Protein AF-A0A959G7Y6-F1 (afdb_monomer_lite)

Foldseek 3Di:
DDDDDDDDDPDDDPPDDDPDDDPDDPDDDDDDDDPDPPPDPDDDDDPPPPPDDPPDDPDPPPPPPPDPPDDPPPPDPPPPDVVLVVLCVLCVPQQQPWLVVSDAQDDQRTPDGVVCPSVCCVVQPCQLAVHDPVQQADPPCRNDCPRVVVVVVSVVSVVQCCCQPPVVVPDPPDVDPRDHDGSNNQNVNHNDGDPDPPDDDDD

Radius of gyration: 34.28 Å; chains: 1; bounding box: 99×56×89 Å

Secondary structure (DSSP, 8-state):
-----------SSSSSS------------PPP------PPPPPPPPP---PPPPPPPPP-TT--TT--PPPPPTTS--PPPHHHHHHHHHHTT-TTSBHHHHSS---SSTTSBHHHHHHIIIIIIIIHHT--GGGTSBTTBSS---STHHHHHHHHHHHHHHIIIIIHHH-TT-S-SS----HHHHHTT-SS--S--------

Sequence (203 aa):
MKRKIVLGSIYAFIMLLGSINWIACSKKTTPLDTPAVTQAPPPPPPPSTTPAPPPPPPPPQNAGEGQRPPGPPPGAPQGEPGFVTAIKEKIKGKEDLPAEEVFENIQAMKGIKAGQILPIMMEGFNKNLGVRCNHCHARGNWASDDNPKKQVARDMWAMTQKLNQEILPSIKNLQSEKPFVSCGTCHRGKAIPSLDEAPATNH

Structure (mmCIF, N/CA/C/O backbone):
data_AF-A0A959G7Y6-F1
#
_entry.id   AF-A0A959G7Y6-F1
#
loop_
_atom_site.group_PDB
_atom_site.id
_atom_site.type_symbol
_atom_site.label_atom_id
_atom_site.label_alt_id
_atom_site.label_comp_id
_atom_site.label_asym_id
_atom_site.label_entity_id
_atom_site.label_seq_id
_atom_site.pdbx_PDB_ins_code
_atom_site.Cartn_x
_atom_site.Cartn_y
_atom_site.Cartn_z
_atom_site.occupancy
_atom_site.B_iso_or_equiv
_atom_site.auth_seq_id
_atom_site.auth_comp_id
_atom_site.auth_asym_id
_atom_site.auth_atom_id
_atom_site.pdbx_PDB_model_num
ATOM 1 N N . MET A 1 1 ? -68.897 -28.421 34.424 1.00 44.97 1 MET A N 1
ATOM 2 C CA . MET A 1 1 ? -67.534 -28.841 34.832 1.00 44.97 1 MET A CA 1
ATOM 3 C C . MET A 1 1 ? -66.665 -27.579 34.792 1.00 44.97 1 MET A C 1
ATOM 5 O O . MET A 1 1 ? -66.522 -27.024 33.721 1.00 44.97 1 MET A O 1
ATOM 9 N N . LYS A 1 2 ? -66.485 -26.845 35.908 1.00 40.31 2 LYS A N 1
ATOM 10 C CA . LYS A 1 2 ? -65.375 -26.946 36.896 1.00 40.31 2 LYS A CA 1
ATOM 11 C C . LYS A 1 2 ? -64.006 -26.862 36.175 1.00 40.31 2 LYS A C 1
ATOM 13 O O . LYS A 1 2 ? -63.731 -27.761 35.405 1.00 40.31 2 LYS A O 1
ATOM 18 N N . ARG A 1 3 ? -63.119 -25.869 36.344 1.00 48.34 3 ARG A N 1
ATOM 19 C CA . ARG A 1 3 ? -62.828 -24.937 37.455 1.00 48.34 3 ARG A CA 1
ATOM 20 C C . ARG A 1 3 ? -62.187 -23.637 36.930 1.00 48.34 3 ARG A C 1
ATOM 22 O O . ARG A 1 3 ? -61.313 -23.683 36.076 1.00 48.34 3 ARG A O 1
ATOM 29 N N . LYS A 1 4 ? -62.583 -22.512 37.531 1.00 48.41 4 LYS A N 1
ATOM 30 C CA . LYS A 1 4 ? -61.818 -21.259 37.596 1.00 48.41 4 LYS A CA 1
ATOM 31 C C . LYS A 1 4 ? -60.723 -21.432 38.658 1.00 48.41 4 LYS A C 1
ATOM 33 O O . LYS A 1 4 ? -61.024 -21.979 39.719 1.00 48.41 4 LYS A O 1
ATOM 38 N N . ILE A 1 5 ? -59.504 -20.964 38.398 1.00 56.97 5 ILE A N 1
ATOM 39 C CA . ILE A 1 5 ? -58.487 -20.723 39.430 1.00 56.97 5 ILE A CA 1
ATOM 40 C C . ILE A 1 5 ? -58.231 -19.220 39.440 1.00 56.97 5 ILE A C 1
ATOM 42 O O . ILE A 1 5 ? -58.036 -18.595 38.402 1.00 56.97 5 ILE A O 1
ATOM 46 N N . VAL A 1 6 ? -58.361 -18.668 40.637 1.00 49.06 6 VAL A N 1
ATOM 47 C CA . VAL A 1 6 ? -58.317 -17.259 41.009 1.00 49.06 6 VAL A CA 1
ATOM 48 C C . VAL A 1 6 ? -57.113 -17.084 41.946 1.00 49.06 6 VAL A C 1
ATOM 50 O O . VAL A 1 6 ? -56.704 -18.066 42.562 1.00 49.06 6 VAL A O 1
ATOM 53 N N . LEU A 1 7 ? -56.669 -15.830 42.114 1.00 48.41 7 LEU A N 1
ATOM 54 C CA . LEU A 1 7 ? -55.746 -15.302 43.136 1.00 48.41 7 LEU A CA 1
ATOM 55 C C . LEU A 1 7 ? -54.268 -15.670 42.885 1.00 48.41 7 LEU A C 1
ATOM 57 O O . LEU A 1 7 ? -53.914 -16.834 42.804 1.00 48.41 7 LEU A O 1
ATOM 61 N N . GLY A 1 8 ? -53.332 -14.735 42.700 1.00 38.53 8 GLY A N 1
ATOM 62 C CA . GLY A 1 8 ? -53.194 -13.455 43.396 1.00 38.53 8 GLY A CA 1
ATOM 63 C C . GLY A 1 8 ? -52.519 -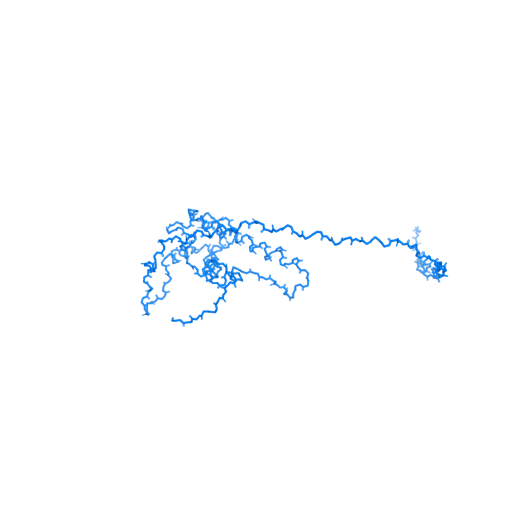13.692 44.751 1.00 38.53 8 GLY A C 1
ATOM 64 O O . GLY A 1 8 ? -53.010 -14.503 45.523 1.00 38.53 8 GLY A O 1
ATOM 65 N N . SER A 1 9 ? -51.443 -12.948 45.039 1.00 50.66 9 SER A N 1
ATOM 66 C CA . SER A 1 9 ? -50.766 -12.860 46.350 1.00 50.66 9 SER A CA 1
ATOM 67 C C . SER A 1 9 ? -49.527 -13.742 46.588 1.00 50.66 9 SER A C 1
ATOM 69 O O . SER A 1 9 ? -49.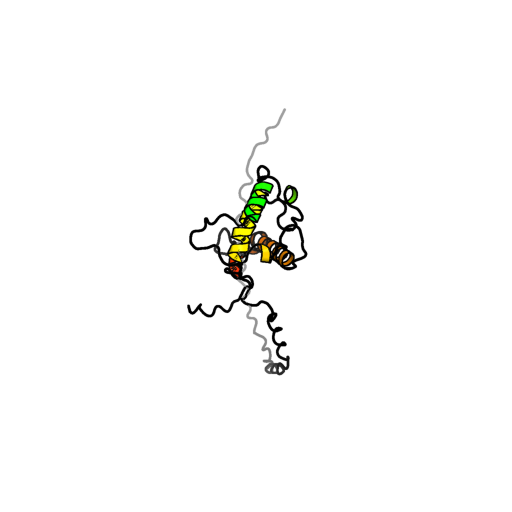494 -14.523 47.530 1.00 50.66 9 SER A O 1
ATOM 71 N N . ILE A 1 10 ? -48.455 -13.531 45.813 1.00 46.22 10 ILE A N 1
ATOM 72 C CA . ILE A 1 10 ? -47.072 -13.677 46.323 1.00 46.22 10 ILE A CA 1
ATOM 73 C C . ILE A 1 10 ? -46.245 -12.487 45.806 1.00 46.22 10 ILE A C 1
ATOM 75 O O . ILE A 1 10 ? -45.287 -12.622 45.053 1.00 46.22 10 ILE A O 1
ATOM 79 N N . TYR A 1 11 ? -46.685 -11.280 46.155 1.00 41.72 11 TYR A N 1
ATOM 80 C CA . TYR A 1 11 ? -45.815 -10.110 46.204 1.00 41.72 11 TYR A CA 1
ATOM 81 C C . TYR A 1 11 ? -45.441 -9.917 47.676 1.00 41.72 11 TYR A C 1
ATOM 83 O O . TYR A 1 11 ? -46.295 -10.062 48.546 1.00 41.72 11 TYR A O 1
ATOM 91 N N . ALA A 1 12 ? -44.186 -9.548 47.924 1.00 48.16 12 ALA A N 1
ATOM 92 C CA . ALA A 1 12 ? -43.728 -8.917 49.161 1.00 48.16 12 ALA A CA 1
ATOM 93 C C . ALA A 1 12 ? -43.750 -9.765 50.454 1.00 48.16 12 ALA A C 1
ATOM 95 O O . ALA A 1 12 ? -44.531 -9.502 51.360 1.00 48.16 12 ALA A O 1
ATOM 96 N N . PHE A 1 13 ? -42.807 -10.707 50.603 1.00 45.16 13 PHE A N 1
ATOM 97 C CA . PHE A 1 13 ? -42.369 -11.153 51.942 1.00 45.16 13 PHE A CA 1
ATOM 98 C C . PHE A 1 13 ? -40.903 -11.640 52.020 1.00 45.16 13 PHE A C 1
ATOM 100 O O . PHE A 1 13 ? -40.573 -12.499 52.827 1.00 45.16 13 PHE A O 1
ATOM 107 N N . ILE A 1 14 ? -39.993 -11.098 51.197 1.00 45.12 14 ILE A N 1
ATOM 108 C CA . ILE A 1 14 ? -38.531 -11.280 51.365 1.00 45.12 14 ILE A CA 1
ATOM 109 C C . ILE A 1 14 ? -37.825 -9.925 51.190 1.00 45.12 14 ILE A C 1
ATOM 111 O O . ILE A 1 14 ? -36.948 -9.758 50.354 1.00 45.12 14 ILE A O 1
ATOM 115 N N . MET A 1 15 ? -38.277 -8.912 51.930 1.00 44.75 15 MET A N 1
ATOM 116 C CA . MET A 1 15 ? -37.659 -7.577 51.977 1.00 44.75 15 MET A CA 1
ATOM 117 C C . MET A 1 15 ? -37.818 -6.954 53.373 1.00 44.75 15 MET A C 1
ATOM 119 O O . MET A 1 15 ? -38.272 -5.821 53.469 1.00 44.75 15 MET A O 1
ATOM 123 N N . LEU A 1 16 ? -37.510 -7.665 54.475 1.00 48.94 16 LEU A N 1
ATOM 124 C CA . LEU A 1 16 ? -37.475 -6.969 55.778 1.00 48.94 16 LEU A CA 1
ATOM 125 C C . LEU A 1 16 ? -36.676 -7.547 56.958 1.00 48.94 16 LEU A C 1
ATOM 127 O O . LEU A 1 16 ? -36.801 -6.986 58.036 1.00 48.94 16 LEU A O 1
ATOM 131 N N . LEU A 1 17 ? -35.828 -8.575 56.841 1.00 54.19 17 LEU A N 1
ATOM 132 C CA . LEU A 1 17 ? -35.012 -9.008 57.996 1.00 54.19 17 LEU A CA 1
ATOM 133 C C . LEU A 1 17 ? -33.628 -9.516 57.573 1.00 54.19 17 LEU A C 1
ATOM 135 O O . LEU A 1 17 ? -33.430 -10.704 57.352 1.00 54.19 17 LEU A O 1
ATOM 139 N N . GLY A 1 18 ? -32.661 -8.602 57.473 1.00 40.47 18 GLY A N 1
ATOM 140 C CA . GLY A 1 18 ? -31.247 -8.951 57.280 1.00 40.47 18 GLY A CA 1
ATOM 141 C C . GLY A 1 18 ? -30.238 -7.857 57.644 1.00 40.47 18 GLY A C 1
ATOM 142 O O . GLY A 1 18 ? -29.047 -8.041 57.432 1.00 40.47 18 GLY A O 1
ATOM 143 N N . SER A 1 19 ? -30.690 -6.730 58.204 1.00 55.62 19 SER A N 1
ATOM 144 C CA . SER A 1 19 ? -29.846 -5.582 58.562 1.00 55.62 19 SER A CA 1
ATOM 145 C C . SER A 1 19 ? -29.614 -5.495 60.068 1.00 55.62 19 SER A C 1
ATOM 147 O O . SER A 1 19 ? -29.911 -4.467 60.662 1.00 55.62 19 SER A O 1
ATOM 149 N N . ILE A 1 20 ? -29.133 -6.560 60.716 1.00 57.16 20 ILE A N 1
ATOM 150 C CA . ILE A 1 20 ? -28.666 -6.481 62.109 1.00 57.16 20 ILE A CA 1
ATOM 151 C C . ILE A 1 20 ? -27.456 -7.410 62.287 1.00 57.16 20 ILE A C 1
ATOM 153 O O . ILE A 1 20 ? -27.540 -8.605 62.027 1.00 57.16 20 ILE A O 1
ATOM 157 N N . ASN A 1 21 ? -26.364 -6.826 62.791 1.00 50.22 21 ASN A N 1
ATOM 158 C CA . ASN A 1 21 ? -25.136 -7.443 63.313 1.00 50.22 21 ASN A CA 1
ATOM 159 C C . ASN A 1 21 ? -24.047 -7.910 62.333 1.00 50.22 21 ASN A C 1
ATOM 161 O O . ASN A 1 21 ? -23.793 -9.098 62.171 1.00 50.22 21 ASN A O 1
ATOM 165 N N . TRP A 1 22 ? -23.241 -6.948 61.870 1.00 41.97 22 TRP A N 1
ATOM 166 C CA . TRP A 1 22 ? -21.786 -7.150 61.772 1.00 41.97 22 TRP A CA 1
ATOM 167 C C . TRP A 1 22 ? -21.019 -5.875 62.167 1.00 41.97 22 TRP A C 1
ATOM 169 O O . TRP A 1 22 ? -20.194 -5.346 61.430 1.00 41.97 22 TRP A O 1
ATOM 179 N N . ILE A 1 23 ? -21.307 -5.348 63.358 1.00 52.19 23 ILE A N 1
ATOM 180 C CA . ILE A 1 23 ? -20.418 -4.420 64.069 1.00 52.19 23 ILE A CA 1
ATOM 181 C C . ILE A 1 23 ? -20.010 -5.143 65.351 1.00 52.19 23 ILE A C 1
ATOM 183 O O . ILE A 1 23 ? -20.721 -5.046 66.340 1.00 52.19 23 ILE A O 1
ATOM 187 N N . ALA A 1 24 ? -18.927 -5.929 65.301 1.00 52.38 24 ALA A N 1
ATOM 188 C CA . ALA A 1 24 ? -18.088 -6.293 66.456 1.00 52.38 24 ALA A CA 1
ATOM 189 C C . ALA A 1 24 ? -17.023 -7.347 66.084 1.00 52.38 24 ALA A C 1
ATOM 191 O O . ALA A 1 24 ? -17.158 -8.527 66.392 1.00 52.38 24 ALA A O 1
ATOM 192 N N . CYS A 1 25 ? -15.915 -6.917 65.479 1.00 42.75 25 CYS A N 1
ATOM 193 C CA . CYS A 1 25 ? -14.607 -7.536 65.731 1.00 42.75 25 CYS A CA 1
ATOM 194 C C . CYS A 1 25 ? -13.482 -6.578 65.324 1.00 42.75 25 CYS A C 1
ATOM 196 O O . CYS A 1 25 ? -12.743 -6.802 64.375 1.00 42.75 25 CYS A O 1
ATOM 198 N N . SER A 1 26 ? -13.354 -5.483 66.075 1.00 53.31 26 SER A N 1
ATOM 199 C CA . SER A 1 26 ? -12.085 -4.767 66.175 1.00 53.31 26 SER A CA 1
ATOM 200 C C . SER A 1 26 ? -11.267 -5.460 67.263 1.00 53.31 26 SER A C 1
ATOM 202 O O . SER A 1 26 ? -11.377 -5.139 68.447 1.00 53.31 26 SER A O 1
ATOM 204 N N . LYS A 1 27 ? -10.508 -6.492 66.881 1.00 48.91 27 LYS A N 1
ATOM 205 C CA . LYS A 1 27 ? -9.425 -7.024 67.711 1.00 48.91 27 LYS A CA 1
ATOM 206 C C . LYS A 1 27 ? -8.118 -6.570 67.084 1.00 48.91 27 LYS A C 1
ATOM 208 O O . LYS A 1 27 ? -7.781 -6.956 65.972 1.00 48.91 27 LYS A O 1
ATOM 213 N N . LYS A 1 28 ? -7.433 -5.700 67.824 1.00 50.66 28 LYS A N 1
ATOM 214 C CA . LYS A 1 28 ? -6.089 -5.194 67.563 1.00 50.66 28 LYS A CA 1
ATOM 215 C C . LYS A 1 28 ? -5.149 -6.372 67.288 1.00 50.66 28 LYS A C 1
ATOM 217 O O . LYS A 1 28 ? -4.797 -7.099 68.211 1.00 50.66 28 LYS A O 1
ATOM 222 N N . THR A 1 29 ? -4.748 -6.552 66.037 1.00 51.12 29 THR A N 1
ATOM 223 C CA . THR A 1 29 ? -3.554 -7.320 65.688 1.00 51.12 29 THR A CA 1
ATOM 224 C C . THR A 1 29 ? -2.359 -6.399 65.878 1.00 51.12 29 THR A C 1
ATOM 226 O O . THR A 1 29 ? -2.189 -5.427 65.142 1.00 51.12 29 THR A O 1
ATOM 229 N N . THR A 1 30 ? -1.571 -6.667 66.912 1.00 56.09 30 THR A N 1
ATOM 230 C CA . THR A 1 30 ? -0.214 -6.142 67.055 1.00 56.09 30 THR A CA 1
ATOM 231 C C . THR A 1 30 ? 0.598 -6.500 65.804 1.00 56.09 30 THR A C 1
ATOM 233 O O . THR A 1 30 ? 0.542 -7.654 65.371 1.00 56.09 30 THR A O 1
ATOM 236 N N . PRO A 1 31 ? 1.341 -5.557 65.200 1.00 55.09 31 PRO A N 1
ATOM 237 C CA . PRO A 1 31 ? 2.300 -5.892 64.158 1.00 55.09 31 PRO A CA 1
ATOM 238 C C . PRO A 1 31 ? 3.401 -6.751 64.785 1.00 55.09 31 PRO A C 1
ATOM 240 O O . PRO A 1 31 ? 3.964 -6.372 65.809 1.00 55.09 31 PRO A O 1
ATOM 243 N N . LEU A 1 32 ? 3.691 -7.914 64.202 1.00 57.34 32 LEU A N 1
ATOM 244 C CA . LEU A 1 32 ? 4.945 -8.604 64.478 1.00 57.34 32 LEU A CA 1
ATOM 245 C C . LEU A 1 32 ? 6.072 -7.771 63.867 1.00 57.34 32 LEU A C 1
ATOM 247 O O . LEU A 1 32 ? 6.092 -7.545 62.654 1.00 57.34 32 LEU A O 1
ATOM 251 N N . ASP A 1 33 ? 6.995 -7.338 64.720 1.00 55.50 33 ASP A N 1
ATOM 252 C CA . ASP A 1 33 ? 8.285 -6.782 64.338 1.00 55.50 33 ASP A CA 1
ATOM 253 C C . ASP A 1 33 ? 8.990 -7.758 63.390 1.00 55.50 33 ASP A C 1
ATOM 255 O O . ASP A 1 33 ? 9.513 -8.800 63.787 1.00 55.50 33 ASP A O 1
ATOM 259 N N . THR A 1 34 ? 8.968 -7.431 62.100 1.00 60.03 34 THR A N 1
ATOM 260 C CA . THR A 1 34 ? 9.832 -8.079 61.118 1.00 60.03 34 THR A CA 1
ATOM 261 C C . THR A 1 34 ? 11.191 -7.398 61.237 1.00 60.03 34 THR A C 1
ATOM 263 O O . THR A 1 34 ? 11.249 -6.176 61.072 1.00 60.03 34 THR A O 1
ATOM 266 N N . PRO A 1 35 ? 12.286 -8.118 61.533 1.00 55.75 35 PRO A N 1
ATOM 267 C CA . PRO A 1 35 ? 13.598 -7.496 61.553 1.00 55.75 35 PRO A CA 1
ATOM 268 C C . PRO A 1 35 ? 13.881 -6.934 60.160 1.00 55.75 35 PRO A C 1
ATOM 270 O O . PRO A 1 35 ? 13.714 -7.620 59.150 1.00 55.75 35 PRO A O 1
ATOM 273 N N . ALA A 1 36 ? 14.275 -5.663 60.119 1.00 60.62 36 ALA A N 1
ATOM 274 C CA . ALA A 1 36 ? 14.688 -4.993 58.902 1.00 60.62 36 ALA A CA 1
ATOM 275 C C . ALA A 1 36 ? 15.852 -5.774 58.279 1.00 60.62 36 ALA A C 1
ATOM 277 O O . ALA A 1 36 ? 16.985 -5.728 58.756 1.00 60.62 36 ALA A O 1
ATOM 278 N N . VAL A 1 37 ? 15.566 -6.511 57.206 1.00 59.25 37 VAL A N 1
ATOM 279 C CA . VAL A 1 37 ? 16.604 -6.985 56.298 1.00 59.25 37 VAL A CA 1
ATOM 280 C C . VAL A 1 37 ? 17.106 -5.747 55.575 1.00 59.25 37 VAL A C 1
ATOM 282 O O . VAL A 1 37 ? 16.464 -5.251 54.649 1.00 59.25 37 VAL A O 1
ATOM 285 N N . THR A 1 38 ? 18.244 -5.227 56.024 1.00 59.59 38 THR A N 1
ATOM 286 C CA . THR A 1 38 ? 19.040 -4.267 55.265 1.00 59.59 38 THR A CA 1
ATOM 287 C C . THR A 1 38 ? 19.471 -4.963 53.978 1.00 59.59 38 THR A C 1
ATOM 289 O O . THR A 1 38 ? 20.467 -5.683 53.947 1.00 59.59 38 THR A O 1
ATOM 292 N N . GLN A 1 39 ? 18.672 -4.819 52.921 1.00 61.56 39 GLN A N 1
ATOM 293 C CA . GLN A 1 39 ? 19.065 -5.253 51.589 1.00 61.56 39 GLN A CA 1
ATOM 294 C C . GLN A 1 39 ? 20.255 -4.393 51.172 1.00 61.56 39 GLN A C 1
ATOM 296 O O . GLN A 1 39 ? 20.147 -3.170 51.071 1.00 61.56 39 GLN A O 1
ATOM 301 N N . ALA A 1 40 ? 21.406 -5.035 50.980 1.00 73.94 40 ALA A N 1
ATOM 302 C CA . ALA A 1 40 ? 22.540 -4.397 50.336 1.00 73.94 40 ALA A CA 1
ATOM 303 C C . ALA A 1 40 ? 22.099 -3.885 48.950 1.00 73.94 40 ALA A C 1
ATOM 305 O O . ALA A 1 40 ? 21.303 -4.558 48.284 1.00 73.94 40 ALA A O 1
ATOM 306 N N . PRO A 1 41 ? 22.580 -2.709 48.508 1.00 76.19 41 PRO A N 1
ATOM 307 C CA . PRO A 1 41 ? 22.256 -2.204 47.182 1.00 76.19 41 PRO A CA 1
ATOM 308 C C . PRO A 1 41 ? 22.679 -3.228 46.116 1.00 76.19 41 PRO A C 1
ATOM 310 O O . PRO A 1 41 ? 23.712 -3.887 46.282 1.00 76.19 41 PRO A O 1
ATOM 313 N N . PRO A 1 42 ? 21.899 -3.386 45.032 1.00 77.19 42 PRO A N 1
ATOM 314 C CA . PRO A 1 42 ? 22.266 -4.288 43.952 1.00 77.19 42 PRO A CA 1
ATOM 315 C C . PRO A 1 42 ? 23.638 -3.890 43.386 1.00 77.19 42 PRO A C 1
ATOM 317 O O . PRO A 1 42 ? 23.948 -2.694 43.322 1.00 77.19 42 PRO A O 1
ATOM 320 N N . PRO A 1 43 ? 24.472 -4.863 42.979 1.00 80.62 43 PRO A N 1
ATOM 321 C CA . PRO A 1 43 ? 25.749 -4.554 42.355 1.00 80.62 43 PRO A CA 1
ATOM 322 C C . PRO A 1 43 ? 25.523 -3.705 41.092 1.00 80.62 43 PRO A C 1
ATOM 324 O O . PRO A 1 43 ? 24.511 -3.888 40.406 1.00 80.62 43 PRO A O 1
ATOM 327 N N . PRO A 1 44 ? 26.442 -2.777 40.768 1.00 80.12 44 PRO A N 1
ATOM 328 C CA . PRO A 1 44 ? 26.343 -2.004 39.540 1.00 80.12 44 PRO A CA 1
ATOM 329 C C . PRO A 1 44 ? 26.330 -2.947 38.326 1.00 80.12 44 PRO A C 1
ATOM 331 O O . PRO A 1 44 ? 26.984 -3.997 38.359 1.00 80.12 44 PRO A O 1
ATOM 334 N N . PRO A 1 45 ? 25.600 -2.598 37.252 1.00 77.19 45 PRO A N 1
ATOM 335 C CA . PRO A 1 45 ? 25.615 -3.391 36.032 1.00 77.19 45 PRO A CA 1
ATOM 336 C C . PRO A 1 45 ? 27.052 -3.497 35.496 1.00 77.19 45 PRO A C 1
ATOM 338 O O . PRO A 1 45 ? 27.831 -2.547 35.639 1.00 77.19 45 PRO A O 1
ATOM 341 N N . PRO A 1 46 ? 27.424 -4.632 34.877 1.00 77.75 46 PRO A N 1
ATOM 342 C CA . PRO A 1 46 ? 28.732 -4.761 34.254 1.00 77.75 46 PRO A CA 1
ATOM 343 C C . PRO A 1 46 ? 28.912 -3.662 33.194 1.00 77.75 46 PRO A C 1
ATOM 345 O O . PRO A 1 46 ? 27.933 -3.281 32.539 1.00 77.75 46 PRO A O 1
ATOM 348 N N . PRO A 1 47 ? 30.140 -3.145 32.998 1.00 70.50 47 PRO A N 1
ATOM 349 C CA . PRO A 1 47 ? 30.405 -2.203 31.922 1.00 70.50 47 PRO A CA 1
ATOM 350 C C . PRO A 1 47 ? 29.952 -2.835 30.607 1.00 70.50 47 PRO A C 1
ATOM 352 O O . PRO A 1 47 ? 30.341 -3.953 30.272 1.00 70.50 47 PRO A O 1
ATOM 355 N N . SER A 1 48 ? 29.076 -2.130 29.892 1.00 62.38 48 SER A N 1
ATOM 356 C CA . SER A 1 48 ? 28.573 -2.570 28.597 1.00 62.38 48 SER A CA 1
ATOM 357 C C . SER A 1 48 ? 29.731 -2.547 27.605 1.00 62.38 48 SER A C 1
ATOM 359 O O . SER A 1 48 ? 30.065 -1.506 27.053 1.00 62.38 48 SER A O 1
ATOM 361 N N . THR A 1 49 ? 30.376 -3.694 27.412 1.00 59.09 49 THR A N 1
ATOM 362 C CA . THR A 1 49 ? 31.436 -3.890 26.415 1.00 59.09 49 THR A CA 1
ATOM 363 C C . THR A 1 49 ? 30.876 -4.283 25.053 1.00 59.09 49 THR A C 1
ATOM 365 O O . THR A 1 49 ? 31.633 -4.730 24.196 1.00 59.09 49 THR A O 1
ATOM 368 N N . THR A 1 50 ? 29.567 -4.115 24.828 1.00 62.59 50 THR A N 1
ATOM 369 C CA . THR A 1 50 ? 28.956 -4.346 23.520 1.00 62.59 50 THR A CA 1
ATOM 370 C C . THR A 1 50 ? 29.642 -3.433 22.504 1.00 62.59 50 THR A C 1
ATOM 372 O O . THR A 1 50 ? 29.534 -2.209 22.626 1.00 62.59 50 THR A O 1
ATOM 375 N N . PRO A 1 51 ? 30.367 -3.992 21.519 1.00 69.50 51 PRO A N 1
ATOM 376 C CA . PRO A 1 51 ? 30.960 -3.198 20.459 1.00 69.50 51 PRO A CA 1
ATOM 377 C C . PRO A 1 51 ? 29.854 -2.407 19.766 1.00 69.50 51 PRO A C 1
ATOM 379 O O . PRO A 1 51 ? 28.758 -2.933 19.550 1.00 69.50 51 PRO A O 1
ATOM 382 N N . ALA A 1 52 ? 30.135 -1.149 19.426 1.00 66.94 52 ALA A N 1
ATOM 383 C CA . ALA A 1 52 ? 29.230 -0.369 18.598 1.00 66.94 52 ALA A CA 1
ATOM 384 C C . ALA A 1 52 ? 28.866 -1.189 17.345 1.00 66.94 52 ALA A C 1
ATOM 386 O O . ALA A 1 52 ? 29.752 -1.840 16.775 1.00 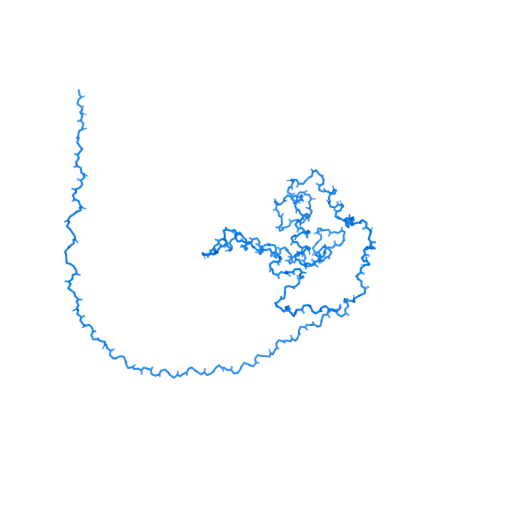66.94 52 ALA A O 1
ATOM 387 N N . PRO A 1 53 ? 27.587 -1.202 16.923 1.00 69.75 53 PRO A N 1
ATOM 388 C CA . PRO A 1 53 ? 27.215 -1.854 15.679 1.00 69.75 53 PRO A CA 1
ATOM 389 C C . PRO A 1 53 ? 28.091 -1.297 14.549 1.00 69.75 53 PRO A C 1
ATOM 391 O O . PRO A 1 53 ? 28.407 -0.100 14.561 1.00 69.75 53 PRO A O 1
ATOM 394 N N . PRO A 1 54 ? 28.518 -2.142 13.593 1.00 69.19 54 PRO A N 1
ATOM 395 C CA . PRO A 1 54 ? 29.298 -1.664 12.466 1.00 69.19 54 PRO A CA 1
ATOM 396 C C . PRO A 1 54 ? 28.533 -0.527 11.775 1.00 69.19 54 PRO A C 1
ATOM 398 O O . PRO A 1 54 ? 27.297 -0.576 11.715 1.00 69.19 54 PRO A O 1
ATOM 401 N N . PRO A 1 55 ? 29.236 0.503 11.271 1.00 72.31 55 PRO A N 1
ATOM 402 C CA . PRO A 1 55 ? 28.583 1.566 10.528 1.00 72.31 55 PRO A CA 1
ATOM 403 C C . PRO A 1 55 ? 27.765 0.950 9.385 1.00 72.31 55 PRO A C 1
ATOM 405 O O . PRO A 1 55 ? 28.186 -0.065 8.813 1.00 72.31 55 PRO A O 1
ATOM 408 N N . PRO A 1 56 ? 26.595 1.525 9.053 1.00 64.06 56 PRO A N 1
ATOM 409 C CA . PRO A 1 56 ? 25.822 1.055 7.916 1.00 64.06 56 PRO A CA 1
ATOM 410 C C . PRO A 1 56 ? 26.721 1.030 6.672 1.00 64.06 56 PRO A C 1
ATOM 412 O O . PRO A 1 56 ? 27.600 1.892 6.539 1.00 64.06 56 PRO A O 1
ATOM 415 N N . PRO A 1 57 ? 26.534 0.052 5.765 1.00 63.19 57 PRO A N 1
ATOM 416 C CA . PRO A 1 57 ? 27.282 0.035 4.519 1.00 63.19 57 PRO A CA 1
ATOM 417 C C . PRO A 1 57 ? 27.111 1.392 3.826 1.00 63.19 57 PRO A C 1
ATOM 419 O O . PRO A 1 57 ? 26.015 1.966 3.887 1.00 63.19 57 PRO A O 1
ATOM 422 N N . PRO A 1 58 ? 28.169 1.928 3.191 1.00 58.94 58 PRO A N 1
ATOM 423 C CA . PRO A 1 58 ? 28.046 3.173 2.455 1.00 58.94 58 PRO A CA 1
ATOM 424 C C . PRO A 1 58 ? 26.877 3.043 1.470 1.00 58.94 58 PRO A C 1
ATOM 426 O O . PRO A 1 58 ? 26.692 1.965 0.888 1.00 58.94 58 PRO A O 1
ATOM 429 N N . PRO A 1 59 ? 26.070 4.106 1.287 1.00 48.06 59 PRO A N 1
ATOM 430 C CA . PRO A 1 59 ? 25.038 4.099 0.263 1.00 48.06 59 PRO A CA 1
ATOM 431 C C . PRO A 1 59 ? 25.681 3.654 -1.056 1.00 48.06 59 PRO A C 1
ATOM 433 O O . PRO A 1 59 ? 26.835 4.019 -1.306 1.00 48.06 59 PRO A O 1
ATOM 436 N N . PRO A 1 60 ? 24.993 2.840 -1.877 1.00 52.09 60 PRO A N 1
ATOM 437 C CA . PRO A 1 60 ? 25.557 2.368 -3.132 1.00 52.09 60 PRO A CA 1
ATOM 438 C C . PRO A 1 60 ? 26.084 3.575 -3.906 1.00 52.09 60 PRO A C 1
ATOM 440 O O . PRO A 1 60 ? 25.314 4.447 -4.305 1.00 52.09 60 PRO A O 1
ATOM 443 N N . GLN A 1 61 ? 27.403 3.631 -4.099 1.00 44.53 61 GLN A N 1
ATOM 444 C CA . GLN A 1 61 ? 28.117 4.769 -4.695 1.00 44.53 61 GLN A CA 1
ATOM 445 C C . GLN A 1 61 ? 27.877 4.887 -6.213 1.00 44.53 61 GLN A C 1
ATOM 447 O O . GLN A 1 61 ? 28.700 5.414 -6.945 1.00 44.53 61 GLN A O 1
ATOM 452 N N . ASN A 1 62 ? 26.738 4.388 -6.694 1.00 50.06 62 ASN A N 1
ATOM 453 C CA . ASN A 1 62 ? 26.285 4.456 -8.077 1.00 50.06 62 ASN A CA 1
ATOM 454 C C . ASN A 1 62 ? 24.762 4.660 -8.157 1.00 50.06 62 ASN A C 1
ATOM 456 O O . ASN A 1 62 ? 24.079 4.078 -8.995 1.00 50.06 62 ASN A O 1
ATOM 460 N N . ALA A 1 63 ? 24.215 5.516 -7.298 1.00 44.41 63 ALA A N 1
ATOM 461 C CA . ALA A 1 63 ? 23.053 6.313 -7.671 1.00 44.41 63 ALA A CA 1
ATOM 462 C C . ALA A 1 63 ? 23.572 7.714 -7.982 1.00 44.41 63 ALA A C 1
ATOM 464 O O . ALA A 1 63 ? 23.439 8.627 -7.175 1.00 44.41 63 ALA A O 1
ATOM 465 N N . GLY A 1 64 ? 24.250 7.856 -9.123 1.00 35.72 64 GLY A N 1
ATOM 466 C CA . GLY A 1 64 ? 24.640 9.174 -9.590 1.00 35.72 64 GLY A CA 1
ATOM 467 C C . GLY A 1 64 ? 23.409 10.077 -9.617 1.00 35.72 64 GLY A C 1
ATOM 468 O O . GLY A 1 64 ? 22.362 9.699 -10.150 1.00 35.72 64 GLY A O 1
ATOM 469 N N . GLU A 1 65 ? 23.556 11.295 -9.110 1.00 40.94 65 GLU A N 1
ATOM 470 C CA . GLU A 1 65 ? 22.645 12.431 -9.303 1.00 40.94 65 GLU A CA 1
ATOM 471 C C . GLU A 1 65 ? 22.486 12.839 -10.791 1.00 40.94 65 GLU A C 1
ATOM 473 O O . GLU A 1 65 ? 22.068 13.946 -11.114 1.00 40.94 65 GLU A O 1
ATOM 478 N N . GLY A 1 66 ? 22.767 11.923 -11.724 1.00 41.34 66 GLY A N 1
ATOM 479 C CA . GLY A 1 66 ? 22.816 12.113 -13.168 1.00 41.34 66 GLY A CA 1
ATOM 480 C C . GLY A 1 66 ? 21.694 11.453 -13.973 1.00 41.34 66 GLY A C 1
ATOM 481 O O . GLY A 1 66 ? 21.747 11.514 -15.195 1.00 41.34 66 GLY A O 1
ATOM 482 N N . GLN A 1 67 ? 20.660 10.861 -13.363 1.00 41.38 67 GLN A N 1
ATOM 483 C CA . GLN A 1 67 ? 19.481 10.387 -14.114 1.00 41.38 67 GLN A CA 1
ATOM 484 C C . GLN A 1 67 ? 18.152 10.690 -13.410 1.00 41.38 67 GLN A C 1
ATOM 486 O O . GLN A 1 67 ? 17.295 9.826 -13.216 1.00 41.38 67 GLN A O 1
ATOM 491 N N . ARG A 1 68 ? 17.904 11.969 -13.111 1.00 42.19 68 ARG A N 1
ATOM 492 C CA . ARG A 1 68 ? 16.523 12.456 -13.191 1.00 42.19 68 ARG A CA 1
ATOM 493 C C . ARG A 1 68 ? 16.226 12.644 -14.685 1.00 42.19 68 ARG A C 1
ATOM 495 O O . ARG A 1 68 ? 16.894 13.474 -15.299 1.00 42.19 68 ARG A O 1
ATOM 502 N N . PRO A 1 69 ? 15.289 11.901 -15.312 1.00 44.75 69 PRO A N 1
ATOM 503 C CA . PRO A 1 69 ? 14.836 12.285 -16.646 1.00 44.75 69 PRO A CA 1
ATOM 504 C C . PRO A 1 69 ? 14.360 13.742 -16.567 1.00 44.75 69 PRO A C 1
ATOM 506 O O . PRO A 1 69 ? 13.759 14.101 -15.544 1.00 44.75 69 PRO A O 1
ATOM 509 N N . PRO A 1 70 ? 14.657 14.587 -17.573 1.00 42.47 70 PRO A N 1
ATOM 510 C CA . PRO A 1 70 ? 14.256 15.984 -17.533 1.00 42.47 70 PRO A CA 1
ATOM 511 C C . PRO A 1 70 ? 12.769 16.056 -17.194 1.00 42.47 70 PRO A C 1
ATOM 513 O O . PRO A 1 70 ? 11.953 15.313 -17.747 1.00 42.47 70 PRO A O 1
ATOM 516 N N . GLY A 1 71 ? 12.432 16.902 -16.218 1.00 41.66 71 GLY A N 1
ATOM 517 C CA . GLY A 1 71 ? 11.035 17.236 -15.986 1.00 41.66 71 GLY A CA 1
ATOM 518 C C . GLY A 1 71 ? 10.435 17.758 -17.295 1.00 41.66 71 GLY A C 1
ATOM 519 O O . GLY A 1 71 ? 11.164 18.364 -18.087 1.00 41.66 71 GLY A O 1
ATOM 520 N N . PRO A 1 72 ? 9.143 17.511 -17.564 1.00 46.44 72 PRO A N 1
ATOM 521 C CA . PRO A 1 72 ? 8.502 18.105 -18.728 1.00 46.44 72 PRO A CA 1
ATOM 522 C C . PRO A 1 72 ? 8.690 19.635 -18.697 1.00 46.44 72 PRO A C 1
ATOM 524 O O . PRO A 1 72 ? 8.714 20.216 -17.605 1.00 46.44 72 PRO A O 1
ATOM 527 N N . PRO A 1 73 ? 8.865 20.288 -19.861 1.00 38.72 73 PRO A N 1
ATOM 528 C CA . PRO A 1 73 ? 9.119 21.721 -19.916 1.00 38.72 73 PRO A CA 1
ATOM 529 C C . PRO A 1 73 ? 7.973 22.507 -19.257 1.00 38.72 73 PRO A C 1
ATOM 531 O O . PRO A 1 73 ? 6.821 22.054 -19.291 1.00 38.72 73 PRO A O 1
ATOM 534 N N . PRO A 1 74 ? 8.253 23.684 -18.665 1.00 39.28 74 PRO A N 1
ATOM 535 C CA . PRO A 1 74 ? 7.218 24.531 -18.084 1.00 39.28 74 PRO A CA 1
ATOM 536 C C . PRO A 1 74 ? 6.156 24.853 -19.144 1.00 39.28 74 PRO A C 1
ATOM 538 O O . PRO A 1 74 ? 6.476 25.404 -20.193 1.00 39.28 74 PRO A O 1
ATOM 541 N N . GLY A 1 75 ? 4.902 24.472 -18.890 1.00 48.38 75 GLY A N 1
ATOM 542 C CA . GLY A 1 75 ? 3.790 24.677 -19.825 1.00 48.38 75 GLY A CA 1
ATOM 543 C C . GLY A 1 75 ? 3.448 23.489 -20.733 1.00 48.38 75 GLY A C 1
ATOM 544 O O . GLY A 1 75 ? 2.499 23.591 -21.507 1.00 48.38 75 GLY A O 1
ATOM 545 N N . ALA A 1 76 ? 4.138 22.345 -20.626 1.00 35.81 76 ALA A N 1
ATOM 546 C CA . ALA A 1 76 ? 3.619 21.104 -21.201 1.00 35.81 76 ALA A CA 1
ATOM 547 C C . ALA A 1 76 ? 2.288 20.734 -20.513 1.00 35.81 76 ALA A C 1
ATOM 549 O O . ALA A 1 76 ? 2.206 20.832 -19.281 1.00 35.81 76 ALA A O 1
ATOM 550 N N . PRO A 1 77 ? 1.250 20.290 -21.254 1.00 41.31 77 PRO A N 1
ATOM 551 C CA . PRO A 1 77 ? 0.060 19.741 -20.620 1.00 41.31 77 PRO A CA 1
ATOM 552 C C . PRO A 1 77 ? 0.521 18.614 -19.696 1.00 41.31 77 PRO A C 1
ATOM 554 O O . PRO A 1 77 ? 1.284 17.745 -20.116 1.00 41.31 77 PRO A O 1
ATOM 557 N N . GLN A 1 78 ? 0.097 18.646 -18.431 1.00 43.09 78 GLN A N 1
ATOM 558 C CA . GLN A 1 78 ? 0.428 17.639 -17.415 1.00 43.09 78 GLN A CA 1
ATOM 559 C C . GLN A 1 78 ? -0.295 16.307 -17.696 1.00 43.09 78 GLN A C 1
ATOM 561 O O . GLN A 1 78 ? -0.892 15.706 -16.806 1.00 43.09 78 GLN A O 1
ATOM 566 N N . GLY A 1 79 ? -0.298 15.876 -18.960 1.00 42.94 79 GLY A N 1
ATOM 567 C CA . GLY A 1 79 ? -0.880 14.634 -19.425 1.00 42.94 79 GLY A CA 1
ATOM 568 C C . GLY A 1 79 ? -0.224 13.489 -18.681 1.00 42.94 79 GLY A C 1
ATOM 569 O O . GLY A 1 79 ? 1.003 13.397 -18.613 1.00 42.94 79 GLY A O 1
ATOM 570 N N . GLU A 1 80 ? -1.061 12.670 -18.055 1.00 52.00 80 GLU A N 1
ATOM 571 C CA . GLU A 1 80 ? -0.622 11.565 -17.223 1.00 52.00 80 GLU A CA 1
ATOM 572 C C . GLU A 1 80 ? 0.440 10.726 -17.945 1.00 52.00 80 GLU A C 1
ATOM 574 O O . GLU A 1 80 ? 0.330 10.492 -19.153 1.00 52.00 80 GLU A O 1
ATOM 579 N N . PRO A 1 81 ? 1.491 10.274 -17.238 1.00 64.44 81 PRO A N 1
ATOM 580 C CA . PRO A 1 81 ? 2.550 9.509 -17.875 1.00 64.44 81 PRO A CA 1
ATOM 581 C C . PRO A 1 81 ? 1.910 8.291 -18.542 1.00 64.44 81 PRO A C 1
ATOM 583 O O . PRO A 1 81 ? 1.164 7.581 -17.880 1.00 64.44 81 PRO A O 1
ATOM 586 N N . GLY A 1 82 ? 2.159 8.071 -19.840 1.00 75.81 82 GLY A N 1
ATOM 587 C CA . GLY A 1 82 ? 1.309 7.238 -20.714 1.00 75.81 82 GLY A CA 1
ATOM 588 C C . GLY A 1 82 ? 0.982 5.817 -20.227 1.00 75.81 82 GLY A C 1
ATOM 589 O O . GLY A 1 82 ? 0.029 5.204 -20.701 1.00 75.81 82 GLY A O 1
ATOM 590 N N . PHE A 1 83 ? 1.705 5.303 -19.232 1.00 75.50 83 PHE A N 1
ATOM 591 C CA . PHE A 1 83 ? 1.331 4.082 -18.529 1.00 75.50 83 PHE A CA 1
ATOM 592 C C . PHE A 1 83 ? 0.028 4.193 -17.718 1.00 75.50 83 PHE A C 1
ATOM 594 O O . PHE A 1 83 ? -0.711 3.219 -17.638 1.00 75.50 83 PHE A O 1
ATOM 601 N N . VAL A 1 84 ? -0.267 5.349 -17.119 1.00 83.81 84 VAL A N 1
ATOM 602 C CA . VAL A 1 84 ? -1.510 5.589 -16.374 1.00 83.81 84 VAL A CA 1
ATOM 603 C C . VAL A 1 84 ? -2.691 5.539 -17.333 1.00 83.81 84 VAL A C 1
ATOM 605 O O . VAL A 1 84 ? -3.664 4.845 -17.056 1.00 83.81 84 VAL A O 1
ATOM 608 N N . THR A 1 85 ? -2.567 6.177 -18.497 1.00 86.38 85 THR A N 1
ATOM 609 C CA . THR A 1 85 ? -3.557 6.092 -19.575 1.00 86.38 85 THR A CA 1
ATOM 610 C C . THR A 1 85 ? -3.768 4.646 -20.020 1.00 86.38 85 THR A C 1
ATOM 612 O O . THR A 1 85 ? -4.905 4.195 -20.092 1.00 86.38 85 THR A O 1
ATOM 615 N N . ALA A 1 86 ? -2.693 3.881 -20.234 1.00 84.81 86 ALA A N 1
ATOM 616 C CA . ALA A 1 86 ? -2.796 2.468 -20.606 1.00 84.81 86 ALA A CA 1
ATOM 617 C C . ALA A 1 86 ? -3.505 1.617 -19.533 1.00 84.81 86 ALA A C 1
ATOM 619 O O . ALA A 1 86 ? -4.298 0.735 -19.862 1.00 84.81 86 ALA A O 1
ATOM 620 N N . ILE A 1 87 ? -3.258 1.891 -18.248 1.00 86.94 87 ILE A N 1
ATOM 621 C CA . ILE A 1 87 ? -3.962 1.233 -17.139 1.00 86.94 87 ILE A CA 1
ATOM 622 C C . ILE A 1 87 ? -5.444 1.627 -17.134 1.00 86.94 87 ILE A C 1
ATOM 624 O O . ILE A 1 87 ? -6.292 0.749 -17.012 1.00 86.94 87 ILE A O 1
ATOM 628 N N . LYS A 1 88 ? -5.773 2.913 -17.307 1.00 89.81 88 LYS A N 1
ATOM 629 C CA . LYS A 1 88 ? -7.166 3.386 -17.373 1.00 89.81 88 LYS A CA 1
ATOM 630 C C . LYS A 1 88 ? -7.934 2.739 -18.522 1.00 89.81 88 LYS A C 1
ATOM 632 O O . LYS A 1 88 ? -9.040 2.260 -18.303 1.00 89.81 88 LYS A O 1
ATOM 637 N N . GLU A 1 89 ? -7.329 2.638 -19.703 1.00 90.44 89 GLU A N 1
ATOM 638 C CA . GLU A 1 89 ? -7.941 1.932 -20.834 1.00 90.44 89 GLU A CA 1
ATOM 639 C C . GLU A 1 89 ? -8.139 0.435 -20.543 1.00 90.44 89 GLU A C 1
ATOM 641 O O . GLU A 1 89 ? -9.174 -0.118 -20.904 1.00 90.44 89 GLU A O 1
ATOM 646 N N . LYS A 1 90 ? -7.216 -0.224 -19.824 1.00 87.44 90 LYS A N 1
ATOM 647 C CA . LYS A 1 90 ? -7.389 -1.631 -19.405 1.00 87.44 90 LYS A CA 1
ATOM 648 C C . LYS A 1 90 ? -8.555 -1.822 -18.420 1.00 87.44 90 LYS A C 1
ATOM 650 O O . LYS A 1 90 ? -9.191 -2.875 -18.436 1.00 87.44 90 LYS A O 1
ATOM 655 N N . ILE A 1 91 ? -8.812 -0.836 -17.559 1.00 93.19 91 ILE A N 1
ATOM 656 C CA . ILE A 1 91 ? -9.891 -0.879 -16.558 1.00 93.19 91 ILE A CA 1
ATOM 657 C C . ILE A 1 91 ? -11.248 -0.498 -17.166 1.00 93.19 91 ILE A C 1
ATOM 659 O O . ILE A 1 91 ? -12.275 -0.869 -16.608 1.00 93.19 91 ILE A O 1
ATOM 663 N N . LYS A 1 92 ? -11.267 0.215 -18.295 1.00 94.62 92 LYS A N 1
ATOM 664 C CA . LYS A 1 92 ? -12.480 0.773 -18.896 1.00 94.62 92 LYS A CA 1
ATOM 665 C C . LYS A 1 92 ? -13.591 -0.270 -19.068 1.00 94.62 92 LYS A C 1
ATOM 667 O O . LYS A 1 92 ? -13.419 -1.257 -19.785 1.00 94.62 92 LYS A O 1
ATOM 672 N N . GLY A 1 93 ? -14.738 -0.036 -18.433 1.00 94.88 93 GLY A N 1
ATOM 673 C CA . GLY A 1 93 ? -15.89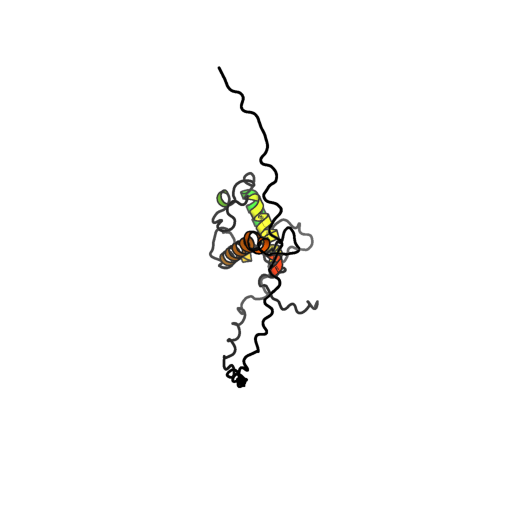4 -0.944 -18.436 1.00 94.88 93 GLY A CA 1
ATOM 674 C C . GLY A 1 93 ? -15.776 -2.143 -17.484 1.00 94.88 93 GLY A C 1
ATOM 675 O O . GLY A 1 93 ? -16.623 -3.035 -17.515 1.00 94.88 93 GLY A O 1
ATOM 676 N N . LYS A 1 94 ? -14.727 -2.191 -16.661 1.00 95.31 94 LYS A N 1
ATOM 677 C CA . LYS A 1 94 ? -14.432 -3.229 -15.659 1.00 95.31 94 LYS A CA 1
ATOM 678 C C . LYS A 1 94 ? -14.145 -2.628 -14.280 1.00 95.31 94 LYS A C 1
ATOM 680 O O . LYS A 1 94 ? -13.627 -3.316 -13.406 1.00 95.31 94 LYS A O 1
ATOM 685 N N . GLU A 1 95 ? -14.454 -1.352 -14.074 1.00 94.94 95 GLU A N 1
ATOM 686 C CA . GLU A 1 95 ? -14.111 -0.578 -12.879 1.00 94.94 95 GLU A CA 1
ATOM 687 C C . GLU A 1 95 ? -14.657 -1.206 -11.595 1.00 94.94 95 GLU A C 1
ATOM 689 O O . GLU A 1 95 ? -13.986 -1.162 -10.563 1.00 94.94 95 GLU A O 1
ATOM 694 N N . ASP A 1 96 ? -15.857 -1.780 -11.666 1.00 96.56 96 ASP A N 1
ATOM 695 C CA . ASP A 1 96 ? -16.559 -2.381 -10.532 1.00 96.56 96 ASP A CA 1
ATOM 696 C C . ASP A 1 96 ? -16.214 -3.853 -10.293 1.00 96.56 96 ASP A C 1
ATOM 698 O O . ASP A 1 96 ? -16.582 -4.392 -9.248 1.00 96.56 96 ASP A O 1
ATOM 702 N N . LEU A 1 97 ? -15.500 -4.494 -11.224 1.00 95.31 97 LEU A N 1
ATOM 703 C CA . LEU A 1 97 ? -15.046 -5.867 -11.036 1.00 95.31 97 LEU A CA 1
ATOM 704 C C . LEU A 1 97 ? -13.958 -5.927 -9.953 1.00 95.31 97 LEU A C 1
ATOM 706 O O . LEU A 1 97 ? -13.213 -4.954 -9.770 1.00 95.31 97 LEU A O 1
ATOM 710 N N . PRO A 1 98 ? -13.824 -7.061 -9.247 1.00 95.94 98 PRO A N 1
ATOM 711 C CA . PRO A 1 98 ? -12.693 -7.296 -8.362 1.00 95.94 98 PRO A CA 1
ATOM 712 C C . PRO A 1 98 ? -11.364 -7.120 -9.105 1.00 95.94 98 PRO A C 1
ATOM 714 O O . PRO A 1 98 ? -11.199 -7.547 -10.250 1.00 95.94 98 PRO A O 1
ATOM 717 N N . ALA A 1 99 ? -10.392 -6.480 -8.461 1.00 94.12 99 ALA A N 1
ATOM 718 C CA . ALA A 1 99 ? -9.100 -6.167 -9.057 1.00 94.12 99 ALA A CA 1
ATOM 719 C C . ALA A 1 99 ? -8.358 -7.423 -9.531 1.00 94.12 99 ALA A C 1
ATOM 721 O O . ALA A 1 99 ? -7.669 -7.369 -10.546 1.00 94.12 99 ALA A O 1
ATOM 722 N N . GLU A 1 100 ? -8.516 -8.546 -8.837 1.00 94.94 100 GLU A N 1
ATOM 723 C CA . GLU A 1 100 ? -7.950 -9.846 -9.206 1.00 94.94 100 GLU A CA 1
ATOM 724 C C . GLU A 1 100 ? -8.495 -10.429 -10.521 1.00 94.94 100 GLU A C 1
ATOM 726 O O . GLU A 1 100 ? -7.840 -11.287 -11.108 1.00 94.94 100 GLU A O 1
ATOM 731 N N . GLU A 1 101 ? -9.646 -9.962 -11.014 1.00 94.25 101 GLU A N 1
ATOM 732 C CA . GLU A 1 101 ? -10.189 -10.374 -12.318 1.00 94.25 101 GLU A CA 1
ATOM 733 C C . GLU A 1 101 ? -9.645 -9.520 -13.475 1.00 94.25 101 GLU A C 1
ATOM 735 O O . GLU A 1 101 ? -9.624 -9.948 -14.630 1.00 94.25 101 GLU A O 1
ATOM 740 N N . VAL A 1 102 ? -9.199 -8.296 -13.180 1.00 93.00 102 VAL A N 1
ATOM 741 C CA . VAL A 1 102 ? -8.736 -7.320 -14.184 1.00 93.00 102 VAL A CA 1
ATOM 742 C C . VAL A 1 102 ? -7.209 -7.267 -14.259 1.00 93.00 102 VAL A C 1
ATOM 744 O O . VAL A 1 102 ? -6.632 -7.041 -15.330 1.00 93.00 102 VAL A O 1
ATOM 747 N N . PHE A 1 103 ? -6.537 -7.473 -13.129 1.00 92.62 103 PHE A N 1
ATOM 748 C CA . PHE A 1 103 ? -5.092 -7.377 -12.982 1.00 92.62 103 PHE A CA 1
ATOM 749 C C . PHE A 1 103 ? -4.473 -8.704 -12.572 1.00 92.62 103 PHE A C 1
ATOM 751 O O . PHE A 1 103 ? -5.033 -9.491 -11.818 1.00 92.62 103 PHE A O 1
ATOM 758 N N . GLU A 1 104 ? -3.244 -8.906 -13.022 1.00 93.62 104 GLU A N 1
ATOM 759 C CA . GLU A 1 104 ? -2.462 -10.085 -12.691 1.00 93.62 104 GLU A CA 1
ATOM 760 C C . GLU A 1 104 ? -1.698 -9.878 -11.377 1.00 93.62 104 GLU A C 1
ATOM 762 O O . GLU A 1 104 ? -1.205 -8.785 -11.083 1.00 93.62 104 GLU A O 1
ATOM 767 N N . ASN A 1 105 ? -1.560 -10.959 -10.606 1.00 94.38 105 ASN A N 1
ATOM 768 C CA . ASN A 1 105 ? -0.783 -11.013 -9.365 1.00 94.38 105 ASN A CA 1
ATOM 769 C C . ASN A 1 105 ? -1.236 -10.020 -8.263 1.00 94.38 105 ASN A C 1
ATOM 771 O O . ASN A 1 105 ? -0.421 -9.405 -7.566 1.00 94.38 105 ASN A O 1
ATOM 775 N N . ILE A 1 106 ? -2.553 -9.871 -8.074 1.00 94.19 106 ILE A N 1
ATOM 776 C CA . ILE A 1 106 ? -3.123 -9.156 -6.921 1.00 94.19 106 ILE A CA 1
ATOM 777 C C . ILE A 1 106 ? -3.114 -10.068 -5.688 1.00 94.19 106 ILE A C 1
ATOM 779 O O . ILE A 1 106 ? -3.873 -11.030 -5.586 1.00 94.19 106 ILE A O 1
ATOM 783 N N . GLN A 1 107 ? -2.248 -9.747 -4.724 1.00 93.50 107 GLN A N 1
ATOM 784 C CA . GLN A 1 107 ? -2.090 -10.533 -3.493 1.00 93.50 107 GLN A CA 1
ATOM 785 C C . GLN A 1 107 ? -2.670 -9.829 -2.257 1.00 93.50 107 GLN A C 1
ATOM 787 O O . GLN A 1 107 ? -3.449 -10.433 -1.529 1.00 93.50 107 GLN A O 1
ATOM 792 N N . ALA A 1 108 ? -2.317 -8.557 -2.034 1.00 92.38 108 ALA A N 1
ATOM 793 C CA . ALA A 1 108 ? -2.670 -7.813 -0.816 1.00 92.38 108 ALA A CA 1
ATOM 794 C C . ALA A 1 108 ? -3.984 -7.007 -0.919 1.00 92.38 108 ALA A C 1
ATOM 796 O O . ALA A 1 108 ? -4.571 -6.642 0.095 1.00 92.38 108 ALA A O 1
ATOM 797 N N . MET A 1 109 ? -4.445 -6.724 -2.139 1.00 91.50 109 MET A N 1
ATOM 798 C CA . MET A 1 109 ? -5.599 -5.859 -2.435 1.00 91.50 109 MET A CA 1
ATOM 799 C C . MET A 1 109 ? -6.768 -6.636 -3.061 1.00 91.50 109 MET A C 1
ATOM 801 O O . MET A 1 109 ? -7.480 -6.110 -3.911 1.00 91.50 109 MET A O 1
ATOM 805 N N . LYS A 1 110 ? -6.941 -7.907 -2.682 1.00 92.06 110 LYS A N 1
ATOM 806 C CA . LYS A 1 110 ? -8.038 -8.746 -3.191 1.00 92.06 110 LYS A CA 1
ATOM 807 C C . LYS A 1 110 ? -9.399 -8.192 -2.768 1.00 92.06 110 LYS A C 1
ATOM 809 O O . LYS A 1 110 ? -9.520 -7.633 -1.676 1.00 92.06 110 LYS A O 1
ATOM 814 N N . GLY A 1 111 ? -10.403 -8.336 -3.628 1.00 92.19 111 GLY A N 1
ATOM 815 C CA . GLY A 1 111 ? -11.765 -7.843 -3.403 1.00 92.19 111 GLY A CA 1
ATOM 816 C C . GLY A 1 111 ? -11.934 -6.324 -3.531 1.00 92.19 111 GLY A C 1
ATOM 817 O O . GLY A 1 111 ? -13.056 -5.826 -3.455 1.00 92.19 111 GLY A O 1
ATOM 818 N N . ILE A 1 112 ? -10.852 -5.566 -3.744 1.00 94.44 112 ILE A N 1
ATOM 819 C CA . ILE A 1 112 ? -10.940 -4.140 -4.071 1.00 94.44 112 ILE A CA 1
ATOM 820 C C . ILE A 1 112 ? -11.382 -4.005 -5.528 1.00 94.44 112 ILE A C 1
ATOM 822 O O . ILE A 1 112 ? -10.909 -4.732 -6.391 1.00 94.44 112 ILE A O 1
ATOM 826 N N . LYS A 1 113 ? -12.259 -3.044 -5.818 1.00 96.94 113 LYS A N 1
ATOM 827 C CA . LYS A 1 113 ? -12.689 -2.725 -7.185 1.00 96.94 113 LYS A CA 1
ATOM 828 C C . LYS A 1 113 ? -11.510 -2.309 -8.070 1.00 96.94 113 LYS A C 1
ATOM 830 O O . LYS A 1 113 ? -10.681 -1.494 -7.653 1.00 96.94 113 LYS A O 1
ATOM 835 N N . ALA A 1 114 ? -11.464 -2.780 -9.313 1.00 95.25 114 ALA A N 1
ATOM 836 C CA . ALA A 1 114 ? -10.383 -2.481 -10.251 1.00 95.25 114 ALA A CA 1
ATOM 837 C C . ALA A 1 114 ? -10.179 -0.968 -10.465 1.00 95.25 114 ALA A C 1
ATOM 839 O O . ALA A 1 114 ? -9.040 -0.495 -10.506 1.00 95.25 114 ALA A O 1
ATOM 840 N N . GLY A 1 115 ? -11.266 -0.190 -10.495 1.00 95.31 115 GLY A N 1
ATOM 841 C CA . GLY A 1 115 ? -11.226 1.272 -10.604 1.00 95.31 115 GLY A CA 1
ATOM 842 C C . GLY A 1 115 ? -10.558 1.984 -9.422 1.00 95.31 115 GLY A C 1
ATOM 843 O O . GLY A 1 115 ? -10.161 3.139 -9.551 1.00 95.31 115 GLY A O 1
ATOM 844 N N . GLN A 1 116 ? -10.397 1.313 -8.278 1.00 95.38 116 GLN A N 1
ATOM 845 C CA . GLN A 1 116 ? -9.773 1.883 -7.079 1.00 95.38 116 GLN A CA 1
ATOM 846 C C . GLN A 1 116 ? -8.268 1.624 -7.000 1.00 95.38 116 GLN A C 1
ATOM 848 O O . GLN A 1 116 ? -7.570 2.328 -6.271 1.00 95.38 116 GLN A O 1
ATOM 853 N N . ILE A 1 117 ? -7.739 0.674 -7.777 1.00 94.56 117 ILE A N 1
ATOM 854 C CA . ILE A 1 117 ? -6.312 0.332 -7.7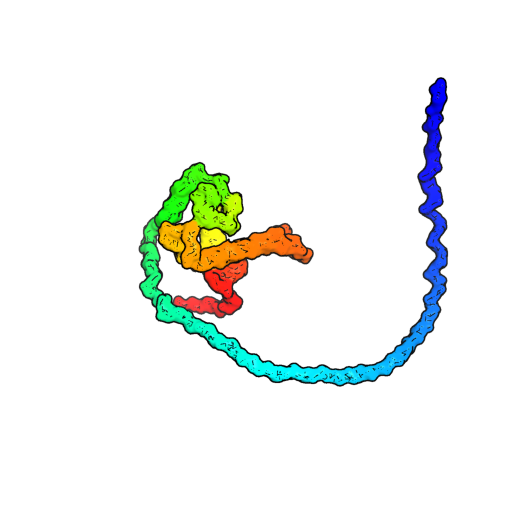37 1.00 94.56 117 ILE A CA 1
ATOM 855 C C . ILE A 1 117 ? -5.447 1.540 -8.095 1.00 94.56 117 ILE A C 1
ATOM 857 O O . ILE A 1 117 ? -4.513 1.869 -7.368 1.00 94.56 117 ILE A O 1
ATOM 861 N N . LEU A 1 118 ? -5.768 2.244 -9.181 1.00 92.62 118 LEU A N 1
ATOM 862 C CA . LEU A 1 118 ? -4.967 3.383 -9.618 1.00 92.62 118 LEU A CA 1
ATOM 863 C C . LEU A 1 118 ? -5.001 4.563 -8.615 1.00 92.62 118 LEU A C 1
ATOM 865 O O . LEU A 1 118 ? -3.918 5.028 -8.247 1.00 92.62 118 LEU A O 1
ATOM 869 N N . PRO A 1 119 ? -6.167 5.010 -8.099 1.00 94.25 119 PRO A N 1
ATOM 870 C CA . PRO A 1 119 ? -6.229 5.988 -7.009 1.00 94.25 119 PRO A CA 1
ATOM 871 C C . PRO A 1 119 ? -5.428 5.582 -5.768 1.00 94.25 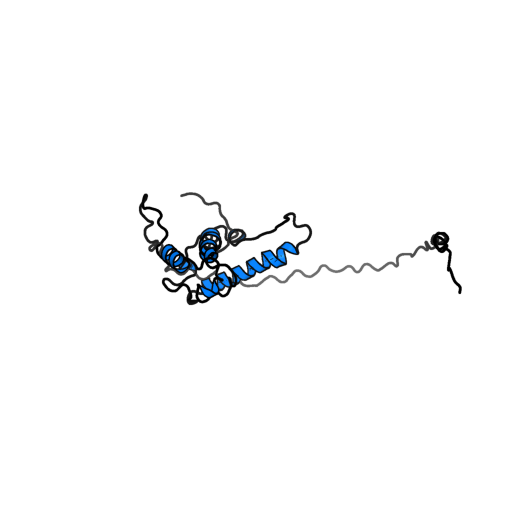119 PRO A C 1
ATOM 873 O O . PRO A 1 119 ? -4.691 6.404 -5.225 1.00 94.25 119 PRO A O 1
ATOM 876 N N . ILE A 1 120 ? -5.506 4.313 -5.350 1.00 95.38 120 ILE A N 1
ATOM 877 C CA . ILE A 1 120 ? -4.725 3.800 -4.216 1.00 95.38 120 ILE A CA 1
ATOM 878 C C . ILE A 1 120 ? -3.224 3.925 -4.500 1.00 95.38 120 ILE A C 1
ATOM 880 O O . ILE A 1 120 ? -2.485 4.425 -3.655 1.00 95.38 120 ILE A O 1
ATOM 884 N N . MET A 1 121 ? -2.757 3.542 -5.690 1.00 94.25 121 MET A N 1
ATOM 885 C CA . MET A 1 121 ? -1.336 3.656 -6.047 1.00 94.25 121 MET A CA 1
ATOM 886 C C . MET A 1 121 ? -0.855 5.113 -6.095 1.00 94.25 121 MET A C 1
ATOM 888 O O . MET A 1 121 ? 0.275 5.406 -5.702 1.00 94.25 121 MET A O 1
ATOM 892 N N . MET A 1 122 ? -1.693 6.040 -6.560 1.00 92.31 122 MET A N 1
ATOM 893 C CA . MET A 1 122 ? -1.325 7.452 -6.683 1.00 92.31 122 MET A CA 1
ATOM 894 C C . MET A 1 122 ? -1.381 8.193 -5.341 1.00 92.31 122 MET A C 1
ATOM 896 O O . MET A 1 122 ? -0.382 8.775 -4.915 1.00 92.31 122 MET A O 1
ATOM 900 N N . GLU A 1 123 ? -2.517 8.150 -4.653 1.00 91.88 123 GLU A N 1
ATOM 901 C CA . GLU A 1 123 ? -2.727 8.909 -3.415 1.00 91.88 123 GLU A CA 1
ATOM 902 C C . GLU A 1 123 ? -2.268 8.131 -2.177 1.00 91.88 123 GLU A C 1
ATOM 904 O O . GLU A 1 123 ? -1.679 8.703 -1.262 1.00 91.88 123 GLU A O 1
ATOM 909 N N . GLY A 1 124 ? -2.496 6.818 -2.151 1.00 93.38 124 GLY A N 1
ATOM 910 C CA . GLY A 1 124 ? -2.143 5.958 -1.021 1.00 93.38 124 GLY A CA 1
ATOM 911 C C . GLY A 1 124 ? -0.649 5.652 -0.937 1.00 93.38 124 GLY A C 1
ATOM 912 O O . GLY A 1 124 ? -0.099 5.659 0.163 1.00 93.38 124 GLY A O 1
ATOM 913 N N . PHE A 1 125 ? 0.014 5.440 -2.080 1.00 95.75 125 PHE A N 1
ATOM 914 C CA . PHE A 1 125 ? 1.439 5.094 -2.134 1.00 95.75 125 PHE A CA 1
ATOM 915 C C . PHE A 1 125 ? 2.314 6.247 -2.630 1.00 95.75 125 PHE A C 1
ATOM 917 O O . PHE A 1 125 ? 3.094 6.782 -1.845 1.00 95.75 125 PHE A O 1
ATOM 924 N N . ASN A 1 126 ? 2.201 6.656 -3.900 1.00 94.31 126 ASN A N 1
ATOM 925 C CA . ASN A 1 126 ? 3.140 7.615 -4.501 1.00 94.31 126 ASN A CA 1
ATOM 926 C C . ASN A 1 126 ? 3.243 8.914 -3.694 1.00 94.31 126 ASN A C 1
ATOM 928 O O . ASN A 1 126 ? 4.346 9.346 -3.366 1.00 94.31 126 ASN A O 1
ATOM 932 N N . LYS A 1 127 ? 2.103 9.517 -3.346 1.00 94.12 127 LYS A N 1
ATOM 933 C CA . LYS A 1 127 ? 2.061 10.759 -2.565 1.00 94.12 127 LYS A CA 1
ATOM 934 C C . LYS A 1 127 ? 2.598 10.573 -1.148 1.00 94.12 127 LYS A C 1
ATOM 936 O O . LYS A 1 127 ? 3.453 11.337 -0.713 1.00 94.12 127 LYS A O 1
ATOM 941 N N . ASN A 1 128 ? 2.139 9.541 -0.447 1.00 95.44 128 ASN A N 1
ATOM 942 C CA . ASN A 1 128 ? 2.495 9.316 0.954 1.00 95.44 128 ASN A CA 1
ATOM 943 C C . ASN A 1 128 ? 3.958 8.908 1.163 1.00 95.44 128 ASN A C 1
ATOM 945 O O . ASN A 1 128 ? 4.521 9.209 2.213 1.00 95.44 128 ASN A O 1
ATOM 949 N N . LEU A 1 129 ? 4.566 8.234 0.184 1.00 95.56 129 LEU A N 1
ATOM 950 C CA . LEU A 1 129 ? 5.965 7.800 0.223 1.00 95.56 129 LEU A CA 1
ATOM 951 C C . LEU A 1 129 ? 6.896 8.751 -0.550 1.00 95.56 129 LEU A C 1
ATOM 953 O O . LEU A 1 129 ? 8.110 8.593 -0.479 1.00 95.56 129 LEU A O 1
ATOM 957 N N . GLY A 1 130 ? 6.360 9.709 -1.314 1.00 94.38 130 GLY A N 1
ATOM 958 C CA . GLY A 1 130 ? 7.151 10.590 -2.183 1.00 94.38 130 GLY A CA 1
ATOM 959 C C . GLY A 1 130 ? 7.846 9.860 -3.335 1.00 94.38 130 GLY A C 1
ATOM 960 O O . GLY A 1 130 ? 8.916 10.269 -3.784 1.00 94.38 130 GLY A O 1
ATOM 961 N N . VAL A 1 131 ? 7.263 8.759 -3.811 1.00 94.25 131 VAL A N 1
ATOM 962 C CA . VAL A 1 131 ? 7.847 7.895 -4.848 1.00 94.25 131 VAL A CA 1
ATOM 963 C C . VAL A 1 131 ? 7.019 7.901 -6.132 1.00 94.25 131 VAL A C 1
ATOM 965 O O . VAL A 1 131 ? 5.940 8.485 -6.220 1.00 94.25 131 VAL A O 1
ATOM 968 N N . ARG A 1 132 ? 7.550 7.254 -7.170 1.00 91.38 132 ARG A N 1
ATOM 969 C CA . ARG A 1 132 ? 6.862 7.010 -8.443 1.00 91.38 132 ARG A CA 1
ATOM 970 C C . ARG A 1 132 ? 6.675 5.511 -8.651 1.00 91.38 132 ARG A C 1
ATOM 972 O O . ARG A 1 132 ? 7.308 4.702 -7.981 1.00 91.38 132 ARG A O 1
ATOM 979 N N . CYS A 1 133 ? 5.847 5.136 -9.623 1.00 90.88 133 CYS A N 1
ATOM 980 C CA . CYS A 1 133 ? 5.426 3.750 -9.846 1.00 90.88 133 CYS A CA 1
ATOM 981 C C . CYS A 1 133 ? 6.597 2.769 -10.047 1.00 90.88 133 CYS A C 1
ATOM 983 O O . CYS A 1 133 ? 6.544 1.638 -9.573 1.00 90.88 133 CYS A O 1
ATOM 985 N N . ASN A 1 134 ? 7.683 3.211 -10.688 1.00 90.56 134 ASN A N 1
ATOM 986 C CA . ASN A 1 134 ? 8.899 2.417 -10.902 1.00 90.56 134 ASN A CA 1
ATOM 987 C C . ASN A 1 134 ? 9.720 2.166 -9.623 1.00 90.56 134 ASN A C 1
ATOM 989 O O . ASN A 1 134 ? 10.686 1.411 -9.663 1.00 90.56 134 ASN A O 1
ATOM 993 N N . HIS A 1 135 ? 9.372 2.794 -8.496 1.00 93.44 135 HIS A N 1
ATOM 994 C CA . HIS A 1 135 ? 9.997 2.499 -7.211 1.00 93.44 135 HIS A CA 1
ATOM 995 C C . HIS A 1 135 ? 9.688 1.069 -6.761 1.00 93.44 135 HIS A C 1
ATOM 997 O O . HIS A 1 135 ? 10.586 0.383 -6.277 1.00 93.44 135 HIS A O 1
ATOM 1003 N N . CYS A 1 136 ? 8.443 0.623 -6.960 1.00 93.19 136 CYS A N 1
ATOM 1004 C CA . CYS A 1 136 ? 7.985 -0.713 -6.579 1.00 93.19 136 CYS A CA 1
ATOM 1005 C C . CYS A 1 136 ? 7.798 -1.642 -7.783 1.00 93.19 136 CYS A C 1
ATOM 1007 O O . CYS A 1 136 ? 8.020 -2.838 -7.654 1.00 93.19 136 CYS A O 1
ATOM 1009 N N . HIS A 1 137 ? 7.397 -1.126 -8.947 1.00 92.31 137 HIS A N 1
ATOM 1010 C CA . HIS A 1 137 ? 7.083 -1.961 -10.109 1.00 92.31 137 HIS A CA 1
ATOM 1011 C C . HIS A 1 137 ? 8.232 -2.042 -11.116 1.00 92.31 137 HIS A C 1
ATOM 1013 O O . HIS A 1 137 ? 8.932 -1.056 -11.362 1.00 92.31 137 HIS A O 1
ATOM 1019 N N . ALA A 1 138 ? 8.366 -3.201 -11.763 1.00 87.19 138 ALA A N 1
ATOM 1020 C CA . ALA A 1 138 ? 9.172 -3.346 -12.968 1.00 87.19 138 ALA A CA 1
ATOM 1021 C C . ALA A 1 138 ? 8.496 -2.614 -14.143 1.00 87.19 138 ALA A C 1
ATOM 1023 O O . ALA A 1 138 ? 7.281 -2.693 -14.340 1.00 87.19 138 ALA A O 1
ATOM 1024 N N . ARG A 1 139 ? 9.272 -1.868 -14.941 1.00 75.94 139 ARG A N 1
ATOM 1025 C CA . ARG A 1 139 ? 8.725 -1.136 -16.099 1.00 75.94 139 ARG A CA 1
ATOM 1026 C C . ARG A 1 139 ? 8.212 -2.136 -17.135 1.00 75.94 139 ARG A C 1
ATOM 1028 O O . ARG A 1 139 ? 8.921 -3.065 -17.492 1.00 75.94 139 ARG A O 1
ATOM 1035 N N . GLY A 1 140 ? 6.991 -1.930 -17.619 1.00 77.19 140 GLY A N 1
ATOM 1036 C CA . GLY A 1 140 ? 6.375 -2.796 -18.630 1.00 77.19 140 GLY A CA 1
ATOM 1037 C C . GLY A 1 140 ? 5.805 -4.113 -18.092 1.00 77.19 140 GLY A C 1
ATOM 1038 O O . GLY A 1 140 ? 5.041 -4.751 -18.805 1.00 77.19 140 GLY A O 1
ATOM 1039 N N . ASN A 1 141 ? 6.087 -4.486 -16.837 1.00 86.56 141 ASN A N 1
ATOM 1040 C CA . ASN A 1 141 ? 5.500 -5.659 -16.194 1.00 86.56 141 ASN A CA 1
ATOM 1041 C C . ASN A 1 141 ? 5.051 -5.333 -14.760 1.00 86.56 141 ASN A C 1
ATOM 1043 O O . ASN A 1 141 ? 5.795 -5.483 -13.792 1.00 86.56 141 ASN A O 1
ATOM 1047 N N . TRP A 1 142 ? 3.797 -4.901 -14.626 1.00 88.62 142 TRP A N 1
ATOM 1048 C CA . TRP A 1 142 ? 3.196 -4.541 -13.337 1.00 88.62 142 TRP A CA 1
ATOM 1049 C C . TRP A 1 142 ? 3.002 -5.748 -12.406 1.00 88.62 142 TRP A C 1
ATOM 1051 O O . TRP A 1 142 ? 3.035 -5.593 -11.179 1.00 88.62 142 TRP A O 1
ATOM 1061 N N . ALA A 1 143 ? 2.827 -6.938 -12.988 1.00 92.44 143 ALA A N 1
ATOM 1062 C CA . ALA A 1 143 ? 2.584 -8.188 -12.281 1.00 92.44 143 ALA A CA 1
ATOM 1063 C C . ALA A 1 143 ? 3.866 -8.800 -11.699 1.00 92.44 143 ALA A C 1
ATOM 1065 O O . ALA A 1 143 ? 3.781 -9.476 -10.677 1.00 92.44 143 ALA A O 1
ATOM 1066 N N . SER A 1 144 ? 5.035 -8.510 -12.278 1.00 93.75 144 SER A N 1
ATOM 1067 C CA . SER A 1 144 ? 6.332 -9.004 -11.794 1.00 93.75 144 SER A CA 1
ATOM 1068 C C . SER A 1 144 ? 6.591 -8.649 -10.324 1.00 93.75 144 SER A C 1
ATOM 1070 O O . SER A 1 144 ? 6.206 -7.576 -9.842 1.00 93.75 144 SER A O 1
ATOM 1072 N N . ASP A 1 145 ? 7.247 -9.579 -9.631 1.00 94.56 145 ASP A N 1
ATOM 1073 C CA . ASP A 1 145 ? 7.745 -9.447 -8.261 1.00 94.56 145 ASP A CA 1
ATOM 1074 C C . ASP A 1 145 ? 9.283 -9.336 -8.206 1.00 94.56 145 ASP A C 1
ATOM 1076 O O . ASP A 1 145 ? 9.863 -9.388 -7.125 1.00 94.56 145 ASP A O 1
ATOM 1080 N N . ASP A 1 146 ? 9.946 -9.116 -9.350 1.00 93.00 146 ASP A N 1
ATOM 1081 C CA . ASP A 1 146 ? 11.415 -9.033 -9.450 1.00 93.00 146 ASP A CA 1
ATOM 1082 C C . ASP A 1 146 ? 11.999 -7.870 -8.633 1.00 93.00 146 ASP A C 1
ATOM 1084 O O . ASP A 1 146 ? 13.157 -7.898 -8.220 1.00 93.00 146 ASP A O 1
ATOM 1088 N N . ASN A 1 147 ? 11.201 -6.823 -8.398 1.00 93.44 147 ASN A N 1
ATOM 1089 C CA . ASN A 1 147 ? 11.567 -5.742 -7.496 1.00 93.44 147 ASN A CA 1
ATOM 1090 C C . ASN A 1 147 ? 11.086 -6.072 -6.068 1.00 93.44 147 ASN A C 1
ATOM 1092 O O . ASN A 1 147 ? 9.882 -5.986 -5.794 1.00 93.44 147 ASN A O 1
ATOM 1096 N N . PRO A 1 148 ? 12.000 -6.352 -5.118 1.00 95.12 148 PRO A N 1
ATOM 1097 C CA . PRO A 1 148 ? 11.634 -6.782 -3.766 1.00 95.12 148 PRO A CA 1
ATOM 1098 C C . PRO A 1 148 ? 10.845 -5.723 -2.983 1.00 95.12 148 PRO A C 1
ATOM 1100 O O . PRO A 1 148 ? 10.099 -6.058 -2.062 1.00 95.12 148 PRO A O 1
ATOM 1103 N N . LYS A 1 149 ? 10.929 -4.441 -3.368 1.00 95.38 149 LYS A N 1
ATOM 1104 C CA . LYS A 1 149 ? 10.153 -3.358 -2.740 1.00 95.38 149 LYS A CA 1
ATOM 1105 C C . LYS A 1 149 ? 8.644 -3.554 -2.887 1.00 95.38 149 LYS A C 1
ATOM 1107 O O . LYS A 1 149 ? 7.889 -3.078 -2.043 1.00 95.38 149 LYS A O 1
ATOM 1112 N N . LYS A 1 150 ? 8.193 -4.274 -3.921 1.00 95.94 150 LYS A N 1
ATOM 1113 C CA . LYS A 1 150 ? 6.777 -4.619 -4.088 1.00 95.94 150 LYS A CA 1
ATOM 1114 C C . LYS A 1 150 ? 6.288 -5.546 -2.977 1.00 95.94 150 LYS A C 1
ATOM 1116 O O . LYS A 1 150 ? 5.199 -5.324 -2.457 1.00 95.94 150 LYS A O 1
ATOM 1121 N N . GLN A 1 151 ? 7.096 -6.532 -2.579 1.00 96.81 151 GLN A N 1
ATOM 1122 C CA . GLN A 1 151 ? 6.752 -7.405 -1.455 1.00 96.81 151 GLN A CA 1
ATOM 1123 C C . GLN A 1 151 ? 6.695 -6.613 -0.147 1.00 96.81 151 GLN A C 1
ATOM 1125 O O . GLN A 1 151 ? 5.695 -6.691 0.557 1.00 96.81 151 GLN A O 1
ATOM 1130 N N . VAL A 1 152 ? 7.688 -5.758 0.116 1.00 97.06 152 VAL A N 1
ATOM 1131 C CA . VAL A 1 152 ? 7.677 -4.880 1.301 1.00 97.06 152 VAL A CA 1
ATOM 1132 C C . VAL A 1 152 ? 6.410 -4.016 1.340 1.00 97.06 152 VAL A C 1
ATOM 1134 O O . VAL A 1 152 ? 5.772 -3.894 2.383 1.00 97.06 152 VAL A O 1
ATOM 1137 N N . ALA A 1 153 ? 5.990 -3.454 0.202 1.00 96.75 153 ALA A N 1
ATOM 1138 C CA . ALA A 1 153 ? 4.756 -2.675 0.121 1.00 96.75 153 ALA A CA 1
ATOM 1139 C C . ALA A 1 153 ? 3.496 -3.510 0.431 1.00 96.75 153 ALA A C 1
ATOM 1141 O O . ALA A 1 153 ? 2.572 -2.996 1.065 1.00 96.75 153 ALA A O 1
ATOM 1142 N N . ARG A 1 154 ? 3.453 -4.792 0.032 1.00 97.31 154 ARG A N 1
ATOM 1143 C CA . ARG A 1 154 ? 2.361 -5.715 0.395 1.00 97.31 154 ARG A CA 1
ATOM 1144 C C . ARG A 1 154 ? 2.318 -5.980 1.896 1.00 97.31 154 ARG A C 1
ATOM 1146 O O . ARG A 1 154 ? 1.239 -5.933 2.485 1.00 97.31 154 ARG A O 1
ATOM 1153 N N . ASP A 1 155 ? 3.474 -6.196 2.508 1.00 97.75 155 ASP A N 1
ATOM 1154 C CA . ASP A 1 155 ? 3.570 -6.454 3.945 1.00 97.75 155 ASP A CA 1
ATOM 1155 C C . ASP A 1 155 ? 3.152 -5.209 4.751 1.00 97.75 155 ASP A C 1
ATOM 1157 O O . ASP A 1 155 ? 2.375 -5.304 5.703 1.00 97.75 155 ASP A O 1
ATOM 1161 N N . MET A 1 156 ? 3.573 -4.015 4.316 1.00 97.69 156 MET A N 1
ATOM 1162 C CA . MET A 1 156 ? 3.158 -2.738 4.918 1.00 97.69 156 MET A CA 1
ATOM 1163 C C . MET A 1 156 ? 1.659 -2.458 4.753 1.00 97.69 156 MET A C 1
ATOM 1165 O O . MET A 1 156 ? 1.023 -1.914 5.663 1.00 97.69 156 MET A O 1
ATOM 1169 N N . TRP A 1 157 ? 1.076 -2.840 3.614 1.00 96.94 157 TRP A N 1
ATOM 1170 C CA . TRP A 1 157 ? -0.369 -2.770 3.409 1.00 96.94 157 TRP A CA 1
ATOM 1171 C C . TRP A 1 157 ? -1.109 -3.662 4.408 1.00 96.94 157 TRP A C 1
ATOM 1173 O O . TRP A 1 157 ? -2.008 -3.184 5.100 1.00 96.94 157 TRP A O 1
ATOM 1183 N N . ALA A 1 158 ? -0.692 -4.924 4.552 1.00 96.94 158 ALA A N 1
ATOM 1184 C CA . ALA A 1 158 ? -1.281 -5.848 5.520 1.00 96.94 158 ALA A CA 1
ATOM 1185 C C . ALA A 1 158 ? -1.162 -5.326 6.963 1.00 96.94 158 ALA A C 1
ATOM 1187 O O . ALA A 1 158 ? -2.138 -5.354 7.715 1.00 96.94 158 ALA A O 1
ATOM 1188 N N . MET A 1 159 ? -0.003 -4.773 7.333 1.00 97.88 159 MET A N 1
ATOM 1189 C CA . MET A 1 159 ? 0.200 -4.133 8.636 1.00 97.88 159 MET A CA 1
ATOM 1190 C C . MET A 1 159 ? -0.777 -2.970 8.859 1.00 97.88 159 MET A C 1
ATOM 1192 O O . MET A 1 159 ? -1.390 -2.876 9.920 1.00 97.88 159 MET A O 1
ATOM 1196 N N . THR A 1 160 ? -0.952 -2.097 7.865 1.00 97.44 160 THR A N 1
ATOM 1197 C CA . THR A 1 160 ? -1.845 -0.930 7.966 1.00 97.44 160 THR A CA 1
ATOM 1198 C C . THR A 1 160 ? -3.310 -1.355 8.080 1.00 97.44 160 THR A C 1
ATOM 1200 O O . THR A 1 160 ? -4.050 -0.793 8.887 1.00 97.44 160 THR A O 1
ATOM 1203 N N . GLN A 1 161 ? -3.724 -2.385 7.339 1.00 96.50 161 GLN A N 1
ATOM 1204 C CA . GLN A 1 161 ? -5.064 -2.963 7.467 1.00 96.50 161 GLN A CA 1
ATOM 1205 C C . GLN A 1 161 ? -5.296 -3.501 8.880 1.00 96.50 161 GLN A C 1
ATOM 1207 O O . GLN A 1 161 ? -6.293 -3.149 9.505 1.00 96.50 161 GLN A O 1
ATOM 1212 N N . LYS A 1 162 ? -4.338 -4.260 9.425 1.00 97.44 162 LYS A N 1
ATOM 1213 C CA . LYS A 1 162 ? -4.406 -4.762 10.801 1.00 97.44 162 LYS A CA 1
ATOM 1214 C C . LYS A 1 162 ? -4.489 -3.633 11.829 1.00 97.44 162 LYS A C 1
ATOM 1216 O O . LYS A 1 162 ? -5.295 -3.695 12.756 1.00 97.44 162 LYS A O 1
ATOM 1221 N N . LEU A 1 163 ? -3.683 -2.583 11.662 1.00 97.94 163 LEU A N 1
ATOM 1222 C CA . LEU A 1 163 ? -3.728 -1.413 12.538 1.00 97.94 163 LEU A CA 1
ATOM 1223 C C . LEU A 1 163 ? -5.123 -0.784 12.539 1.00 97.94 163 LEU A C 1
ATOM 1225 O O . LEU A 1 163 ? -5.708 -0.597 13.602 1.00 97.94 163 LEU A O 1
ATOM 1229 N N . ASN A 1 164 ? -5.670 -0.519 11.356 1.00 97.12 164 ASN A N 1
ATOM 1230 C CA . ASN A 1 164 ? -6.946 0.175 11.205 1.00 97.12 164 ASN A CA 1
ATOM 1231 C C . ASN A 1 164 ? -8.164 -0.665 11.605 1.00 97.12 164 ASN A C 1
ATOM 1233 O O . ASN A 1 164 ? -9.141 -0.111 12.099 1.00 97.12 164 ASN A O 1
ATOM 1237 N N . GLN A 1 165 ? -8.129 -1.978 11.379 1.00 96.44 165 GLN A N 1
ATOM 1238 C CA . GLN A 1 165 ? -9.297 -2.846 11.559 1.00 96.44 165 GLN A CA 1
ATOM 1239 C C . GLN A 1 165 ? -9.325 -3.540 12.920 1.00 96.44 165 GLN A C 1
ATOM 1241 O O . GLN A 1 165 ? -10.404 -3.787 13.450 1.00 96.44 165 GLN A O 1
ATOM 1246 N N . GLU A 1 166 ? -8.161 -3.848 13.492 1.00 96.12 166 GLU A N 1
ATOM 1247 C CA . GLU A 1 166 ? -8.066 -4.644 14.719 1.00 96.12 166 GLU A CA 1
ATOM 1248 C C . GLU A 1 166 ? -7.498 -3.826 15.878 1.00 96.12 166 GLU A C 1
ATOM 1250 O O . GLU A 1 166 ? -8.097 -3.750 16.950 1.00 96.12 166 GLU A O 1
ATOM 1255 N N . ILE A 1 167 ? -6.338 -3.197 15.674 1.00 97.19 167 ILE A N 1
ATOM 1256 C CA . ILE A 1 167 ? -5.575 -2.615 16.782 1.00 97.19 167 ILE A CA 1
ATOM 1257 C C . ILE A 1 167 ? -6.214 -1.311 17.249 1.00 97.19 167 ILE A C 1
ATOM 1259 O O . ILE A 1 167 ? -6.566 -1.207 18.422 1.00 97.19 167 ILE A O 1
ATOM 1263 N N . LEU A 1 168 ? -6.400 -0.330 16.363 1.00 96.81 168 LEU A N 1
ATOM 1264 C CA . LEU A 1 168 ? -6.914 0.986 16.747 1.00 96.81 168 LEU A CA 1
ATOM 1265 C C . LEU A 1 168 ? -8.315 0.928 17.385 1.00 96.81 168 LEU A C 1
ATOM 1267 O O . LEU A 1 168 ? -8.493 1.568 18.423 1.00 96.81 168 LEU A O 1
ATOM 1271 N N . PRO A 1 169 ? -9.283 0.137 16.871 1.00 94.44 169 PRO A N 1
ATOM 1272 C CA . PRO A 1 169 ? -10.594 -0.001 17.511 1.00 94.44 169 PRO A CA 1
ATOM 1273 C C . PRO A 1 169 ? -10.549 -0.665 18.895 1.00 94.44 169 PRO A C 1
ATOM 1275 O O . PRO A 1 169 ? -11.464 -0.481 19.694 1.00 94.44 169 PRO A O 1
ATOM 1278 N N . SER A 1 170 ? -9.499 -1.438 19.198 1.00 94.19 170 SER A N 1
ATOM 1279 C CA . SER A 1 170 ? -9.354 -2.132 20.486 1.00 94.19 170 SER A CA 1
ATOM 1280 C C . SER A 1 170 ? -8.823 -1.242 21.621 1.00 94.19 170 SER A C 1
ATOM 1282 O O . SER A 1 170 ? -8.898 -1.623 22.794 1.00 94.19 170 SER A O 1
ATOM 1284 N N . ILE A 1 171 ? -8.296 -0.052 21.304 1.00 96.06 171 ILE A N 1
ATOM 1285 C CA . ILE A 1 171 ? -7.690 0.855 22.286 1.00 96.06 171 ILE A CA 1
ATOM 1286 C C . ILE A 1 171 ? -8.787 1.597 23.056 1.00 96.06 171 ILE A C 1
ATOM 1288 O O . ILE A 1 171 ? -9.508 2.437 22.518 1.00 96.06 171 ILE A O 1
ATOM 1292 N N . LYS A 1 172 ? -8.886 1.323 24.360 1.00 94.88 172 LYS A N 1
ATOM 1293 C CA . LYS A 1 172 ? -9.843 1.996 25.248 1.00 94.88 172 LYS A CA 1
ATOM 1294 C C . LYS A 1 172 ? -9.486 3.470 25.428 1.00 94.88 172 LYS A C 1
ATOM 1296 O O . LYS A 1 172 ? -8.316 3.815 25.568 1.00 94.88 172 LYS A O 1
ATOM 1301 N N . ASN A 1 173 ? -10.512 4.315 25.523 1.00 94.88 173 ASN A N 1
ATOM 1302 C CA . ASN A 1 173 ? -10.392 5.760 25.755 1.00 94.88 173 ASN A CA 1
ATOM 1303 C C . ASN A 1 173 ? -9.610 6.518 24.670 1.00 94.88 173 ASN A C 1
ATOM 1305 O O . ASN A 1 173 ? -9.162 7.638 24.917 1.00 94.88 173 ASN A O 1
ATOM 1309 N N . LEU A 1 174 ? -9.441 5.934 23.480 1.00 94.44 174 LEU A N 1
ATOM 1310 C CA . LEU A 1 174 ? -8.914 6.671 22.341 1.00 94.44 174 LEU A CA 1
ATOM 1311 C C . LEU A 1 174 ? -9.920 7.764 21.961 1.00 94.44 174 LEU A C 1
ATOM 1313 O O . LEU A 1 174 ? -11.102 7.491 21.778 1.00 94.44 174 LEU A O 1
ATOM 1317 N N . GLN A 1 175 ? -9.459 9.010 21.869 1.00 92.00 175 GLN A N 1
ATOM 1318 C CA . GLN A 1 175 ? -10.338 10.177 21.716 1.00 92.00 175 GLN A CA 1
ATOM 1319 C C . GLN A 1 175 ? -10.980 10.275 20.323 1.00 92.00 175 GLN A C 1
ATOM 1321 O O . GLN A 1 175 ? -11.880 11.082 20.114 1.00 92.00 175 GLN A O 1
ATOM 1326 N N . SER A 1 176 ? -10.507 9.482 19.359 1.00 90.62 176 SER A N 1
ATOM 1327 C CA . SER A 1 176 ? -11.054 9.441 18.006 1.00 90.62 176 SER A CA 1
ATOM 1328 C C . SER A 1 176 ? -12.145 8.380 17.900 1.00 90.62 176 SER A C 1
ATOM 1330 O O . SER A 1 176 ? -11.904 7.216 18.205 1.00 90.62 176 SER A O 1
ATOM 1332 N N . GLU A 1 177 ? -13.316 8.764 17.391 1.00 86.94 177 GLU A N 1
ATOM 1333 C CA . GLU A 1 177 ? -14.408 7.826 17.085 1.00 86.94 177 GLU A CA 1
ATOM 1334 C C . GLU A 1 177 ? -14.064 6.872 15.930 1.00 86.94 177 GLU A C 1
ATOM 1336 O O . GLU A 1 177 ? -14.612 5.774 15.835 1.00 86.94 177 GLU A O 1
ATOM 1341 N N . LYS A 1 178 ? -13.171 7.296 15.025 1.00 89.88 178 LYS A N 1
ATOM 1342 C CA . LYS A 1 178 ? -12.740 6.542 13.839 1.00 89.88 178 LYS A CA 1
ATOM 1343 C C . LYS A 1 178 ? -11.228 6.688 13.665 1.00 89.88 178 LYS A C 1
ATOM 1345 O O . LYS A 1 178 ? -10.781 7.399 12.761 1.00 89.88 178 LYS A O 1
ATOM 1350 N N . PRO A 1 179 ? -10.435 6.069 14.553 1.00 93.31 179 PRO A N 1
ATOM 1351 C CA . PRO A 1 179 ? -8.990 6.166 14.484 1.00 93.31 179 PRO A CA 1
ATOM 1352 C C . PRO A 1 179 ? -8.491 5.526 13.188 1.00 93.31 179 PRO A C 1
ATOM 1354 O O . PRO A 1 179 ? -8.929 4.444 12.801 1.00 93.31 179 PRO A O 1
ATOM 1357 N N . PHE A 1 180 ? -7.579 6.211 12.506 1.00 95.31 180 PHE A N 1
ATOM 1358 C CA . PHE A 1 180 ? -7.072 5.770 11.216 1.00 95.31 180 PHE A CA 1
ATOM 1359 C C . PHE A 1 180 ? -5.612 6.172 11.047 1.00 95.31 180 PHE A C 1
ATOM 1361 O O . PHE A 1 180 ? -5.230 7.314 11.313 1.00 95.31 180 PHE A O 1
ATOM 1368 N N . VAL A 1 181 ? -4.809 5.236 10.561 1.00 96.56 181 VAL A N 1
ATOM 1369 C CA . VAL A 1 181 ? -3.438 5.466 10.118 1.00 96.56 181 VAL A CA 1
ATOM 1370 C C . VAL A 1 181 ? -3.327 5.185 8.627 1.00 96.56 181 VAL A C 1
ATOM 1372 O O . VAL A 1 181 ? -3.952 4.274 8.083 1.00 96.56 181 VAL A O 1
ATOM 1375 N N . SER A 1 182 ? -2.505 5.982 7.957 1.00 95.94 182 SER A N 1
ATOM 1376 C CA . SER A 1 182 ? -2.159 5.788 6.552 1.00 95.94 182 SER A CA 1
ATOM 1377 C C . SER A 1 182 ? -0.650 5.665 6.408 1.00 95.94 182 SER A C 1
ATOM 1379 O O . SER A 1 182 ? 0.103 5.977 7.332 1.00 95.94 182 SER A O 1
ATOM 1381 N N . CYS A 1 183 ? -0.185 5.300 5.216 1.00 96.06 183 CYS A N 1
ATOM 1382 C CA . CYS A 1 183 ? 1.241 5.310 4.902 1.00 96.06 183 CYS A CA 1
ATOM 1383 C C . CYS A 1 183 ? 1.863 6.688 5.200 1.00 96.06 183 CYS A C 1
ATOM 1385 O O . CYS A 1 183 ? 2.980 6.767 5.707 1.00 96.06 183 CYS A O 1
ATOM 1387 N N . GLY A 1 184 ? 1.110 7.770 4.956 1.00 95.25 184 GLY A N 1
ATOM 1388 C CA . GLY A 1 184 ? 1.544 9.147 5.186 1.00 95.25 184 GLY A CA 1
ATOM 1389 C C . GLY A 1 184 ? 1.781 9.489 6.658 1.00 95.25 184 GLY A C 1
ATOM 1390 O O . GLY A 1 184 ? 2.605 10.356 6.936 1.00 95.25 184 GLY A O 1
ATOM 1391 N N . THR A 1 185 ? 1.139 8.780 7.594 1.00 95.06 185 THR A N 1
ATOM 1392 C CA . THR A 1 185 ? 1.331 8.976 9.040 1.00 95.06 185 THR A CA 1
ATOM 1393 C C . THR A 1 185 ? 2.792 8.761 9.443 1.00 95.06 185 THR A C 1
ATOM 1395 O O . THR A 1 185 ? 3.330 9.539 10.225 1.00 95.06 185 THR A O 1
ATOM 1398 N N . CYS A 1 186 ? 3.448 7.742 8.877 1.00 94.81 186 CYS A N 1
ATOM 1399 C CA . CYS A 1 186 ? 4.842 7.417 9.184 1.00 94.81 186 CYS A CA 1
ATOM 1400 C C . CYS A 1 186 ? 5.808 7.912 8.103 1.00 94.81 186 CYS A C 1
ATOM 1402 O O . CYS A 1 186 ? 6.843 8.488 8.423 1.00 94.81 186 CYS A O 1
ATOM 1404 N N . HIS A 1 187 ? 5.480 7.710 6.824 1.00 95.06 187 HIS A N 1
ATOM 1405 C CA . HIS A 1 187 ? 6.386 8.041 5.724 1.00 95.06 187 HIS A CA 1
ATOM 1406 C C . HIS A 1 187 ? 6.508 9.542 5.477 1.00 95.06 187 HIS A C 1
ATOM 1408 O O . HIS A 1 187 ? 7.569 9.990 5.056 1.00 95.06 187 HIS A O 1
ATOM 1414 N N . ARG A 1 188 ? 5.450 10.326 5.727 1.00 93.19 188 ARG A N 1
ATOM 1415 C CA . ARG A 1 188 ? 5.457 11.795 5.599 1.00 93.19 188 ARG A CA 1
ATOM 1416 C C . ARG A 1 188 ? 6.062 12.294 4.271 1.00 93.19 188 ARG A C 1
ATOM 1418 O O . ARG A 1 188 ? 6.787 13.282 4.239 1.00 93.19 188 ARG A O 1
ATOM 1425 N N . GLY A 1 189 ? 5.779 11.595 3.170 1.00 93.12 189 GLY A N 1
ATOM 1426 C CA . GLY A 1 189 ? 6.302 11.925 1.840 1.00 93.12 189 GLY A CA 1
ATOM 1427 C C . GLY A 1 189 ? 7.729 11.436 1.567 1.00 93.12 189 GLY A C 1
ATOM 1428 O O . GLY A 1 189 ? 8.332 11.873 0.591 1.00 93.12 189 GLY A O 1
ATOM 1429 N N . LYS A 1 190 ? 8.282 10.545 2.398 1.00 92.94 190 LYS A N 1
ATOM 1430 C CA . LYS A 1 190 ? 9.622 9.960 2.247 1.00 92.94 190 LYS A CA 1
ATOM 1431 C C . LYS A 1 190 ? 9.544 8.435 2.181 1.00 92.94 190 LYS A C 1
ATOM 1433 O O . LYS A 1 190 ? 8.833 7.793 2.951 1.00 92.94 190 LYS A O 1
ATOM 1438 N N . ALA A 1 191 ? 10.324 7.828 1.285 1.00 92.00 191 ALA A N 1
ATOM 1439 C CA . ALA A 1 191 ? 10.310 6.376 1.089 1.00 92.00 191 ALA A CA 1
ATOM 1440 C C . ALA A 1 191 ? 10.797 5.611 2.330 1.00 92.00 191 ALA A C 1
ATOM 1442 O O . ALA A 1 191 ? 10.333 4.507 2.594 1.00 92.00 191 ALA A O 1
ATOM 1443 N N . ILE A 1 192 ? 11.703 6.216 3.099 1.00 92.19 192 ILE A N 1
ATOM 1444 C CA . ILE A 1 192 ? 12.214 5.687 4.361 1.00 92.19 192 ILE A CA 1
ATOM 1445 C C . ILE A 1 192 ? 11.754 6.641 5.470 1.00 92.19 192 ILE A C 1
ATOM 1447 O O . ILE A 1 192 ? 12.144 7.812 5.439 1.00 92.19 192 ILE A O 1
ATOM 1451 N N . PRO A 1 193 ? 10.918 6.184 6.419 1.00 90.44 193 PRO A N 1
ATOM 1452 C CA . PRO A 1 193 ? 10.552 6.980 7.584 1.00 90.44 193 PRO A CA 1
ATOM 1453 C C . PRO A 1 193 ? 11.801 7.322 8.407 1.00 90.44 193 PRO A C 1
ATOM 1455 O O . PRO A 1 193 ? 12.609 6.442 8.695 1.00 90.44 193 PRO A O 1
ATOM 1458 N N . SER A 1 194 ? 11.953 8.585 8.797 1.00 80.88 194 SER A N 1
ATOM 1459 C CA . SER A 1 194 ? 12.999 9.038 9.720 1.00 80.88 194 SER A CA 1
ATOM 1460 C C . SER A 1 194 ? 12.378 9.937 10.783 1.00 80.88 194 SER A C 1
ATOM 1462 O O . SER A 1 194 ? 11.458 10.701 10.486 1.00 80.88 194 SER A O 1
ATOM 1464 N N . LEU A 1 195 ? 12.878 9.831 12.015 1.00 69.62 195 LEU A N 1
ATOM 1465 C CA . LEU A 1 195 ? 12.543 10.746 13.110 1.00 69.62 195 LEU A CA 1
ATOM 1466 C C . LEU A 1 195 ? 13.403 12.021 13.071 1.00 69.62 195 LEU A C 1
ATOM 1468 O O . LEU A 1 195 ? 13.022 13.029 13.661 1.00 69.62 195 LEU A O 1
ATOM 1472 N N . ASP A 1 196 ? 14.511 11.996 12.326 1.00 59.91 196 ASP A N 1
ATOM 1473 C CA . ASP A 1 196 ? 15.461 13.098 12.223 1.00 59.91 196 ASP A CA 1
ATOM 1474 C C . ASP A 1 196 ? 15.042 14.039 11.087 1.00 59.91 196 ASP A C 1
ATOM 1476 O O . ASP A 1 196 ? 15.553 13.986 9.965 1.00 59.91 196 ASP A O 1
ATOM 1480 N N . GLU A 1 197 ? 14.072 14.910 11.354 1.00 57.47 197 GLU A N 1
ATOM 1481 C CA . GLU A 1 197 ? 13.916 16.126 10.560 1.00 57.47 197 GLU A CA 1
ATOM 1482 C C . GLU A 1 197 ? 14.768 17.226 11.196 1.00 57.47 197 GLU A C 1
ATOM 1484 O O . GLU A 1 197 ? 14.293 17.999 12.025 1.00 57.47 197 GLU A O 1
ATOM 1489 N N . ALA A 1 198 ? 16.037 17.332 10.791 1.00 54.25 198 ALA A N 1
ATOM 1490 C CA . ALA A 1 198 ? 16.647 18.656 10.786 1.00 54.25 198 ALA A CA 1
ATOM 1491 C C . ALA A 1 198 ? 15.766 19.547 9.883 1.00 54.25 198 ALA A C 1
ATOM 1493 O O . ALA A 1 198 ? 15.379 19.095 8.796 1.00 54.25 198 ALA A O 1
ATOM 1494 N N . PRO A 1 199 ? 15.379 20.759 10.321 1.00 50.62 199 PRO A N 1
ATOM 1495 C CA . PRO A 1 199 ? 14.514 21.624 9.531 1.00 50.62 199 PRO A CA 1
ATOM 1496 C C . PRO A 1 199 ? 15.161 21.869 8.169 1.00 50.62 199 PRO A C 1
ATOM 1498 O O . PRO A 1 199 ? 16.359 22.130 8.088 1.00 50.62 199 PRO A O 1
ATOM 1501 N N . ALA A 1 200 ? 14.368 21.768 7.102 1.00 51.69 200 ALA A N 1
ATOM 1502 C CA . ALA A 1 200 ? 14.818 22.061 5.751 1.00 51.69 200 ALA A CA 1
ATOM 1503 C C . ALA A 1 200 ? 15.323 23.512 5.687 1.00 51.69 200 ALA A C 1
ATOM 1505 O O . ALA A 1 200 ? 14.535 24.454 5.611 1.00 51.69 200 ALA A O 1
ATOM 1506 N N . THR A 1 201 ? 16.639 23.708 5.747 1.00 47.25 201 THR A N 1
ATOM 1507 C CA . THR A 1 201 ? 17.257 24.983 5.395 1.00 47.25 201 THR A CA 1
ATOM 1508 C C . THR A 1 201 ? 17.240 25.077 3.878 1.00 47.25 201 THR A C 1
ATOM 1510 O O . THR A 1 201 ? 17.948 24.339 3.194 1.00 47.25 201 THR A O 1
ATOM 1513 N N . ASN A 1 202 ? 16.369 25.942 3.362 1.00 47.00 202 ASN A N 1
ATOM 1514 C CA . ASN A 1 202 ? 16.304 26.287 1.948 1.00 47.00 202 ASN A CA 1
ATOM 1515 C C . ASN A 1 202 ? 17.679 26.796 1.478 1.00 47.00 202 ASN A C 1
ATOM 1517 O O . ASN A 1 202 ? 18.183 27.772 2.036 1.00 47.00 202 ASN A O 1
ATOM 1521 N N . HIS A 1 203 ? 18.240 26.158 0.452 1.00 40.44 203 HIS A N 1
ATOM 1522 C CA . HIS A 1 203 ? 19.325 26.682 -0.377 1.00 40.44 203 HIS A CA 1
ATOM 1523 C C . HIS A 1 203 ? 18.840 26.761 -1.822 1.00 40.44 203 HIS A C 1
ATOM 1525 O O . HIS A 1 203 ? 18.166 25.799 -2.258 1.00 40.44 203 HIS A O 1
#

pLDDT: mean 75.48, std 21.3, range [35.72, 97.94]